Protein AF-A0A9W7D6G7-F1 (afdb_monomer_lite)

Sequence (356 aa):
MSELPGYVRGRAELFKDSIPSDADYYVARVRFESIDIKRHFPLLSFHVDGSRNFTNDIVGRTMIVCKQALEDIECFQQAKYTVIEGVYRNEGFNGQITKTIRKMFDARLKYKAEGNPLQNVLKLMMNSSYGKLLMKPIVKKKVFVSGGQHKIEEYTRNNIHKMIARTPISDKLALFEEPKALTDHFSPIHLGIQILDSSKHIMNRVMCLAEDINANISYQDTDSMHIDYDAVPHLADAYKSAYDKELIGKDMGQFHVDFDLHGSAGNIYAKESIFLGKKSYLDVLDCDGNDAPGLHIRMKGIPSKLIEEDAYNTYLDLYNGESMSFDLSELCSININSKTQTVSKRSNFTRRVSFM

Organism: NCBI:txid1490495

Radius of gyration: 25.39 Å; chains: 1; bounding box: 55×54×69 Å

Secondary structure (DSSP, 8-state):
-TT---EEPS--EEEESS--TT-SEEEEEEEEEE-S---SS-S-EEEETTEEEE-S--TT-EEEEEHHHHHHHHHHH--EEEEEEEEEE-S-EETHHHHHHHHHHHHHHHHHHTT-THHHHHHHHHHHHHHGGGPPP--EEEEEEESHHHHHHHHHHHHGGG-SEEEEEETTEEEEEEE--GGG----HHHHHHHHHHHHHHHHHHHHHHHHTT--EEEEETTEEEE-GGGHHHHHHHHHHHHSS--BSSSTT-B------TT--S-EEEEEEEEEETTEEEEEEEETTS---EEEEE-TTS-GGGTSTTHHHHHHHHHTT-EEEEEGGGT--EEEETTTTEEEE-S--EEEEE--

Foldseek 3Di:
DVPFQAFFDDDKDKDFFDDDPLFPKWWFWKAWADWQAFDPFALDWDDDPNDTDGGPPRHRHTDTDMDLSVVLSCVLRVIDITTGMTITGRPDHDCPVVVVLQVLLVVLVVCVVVVHPVNVVSVCCSVCVLVQLQDDDDQKDKDKFFDFPVRVVVCCVVCVVFFPDWADLDRGIIITIGTDDCPPDDHNNVRSVSVLSVQSSLVSLLRSLCVVVVFDWPDDDSNDTRTDPVCVVVSQVSSCVVPVDGQDDDDPSHDDDPDDFPPADADKDFPDKQDQDDQAIKGFIAHPPDGGTDMDGTDVPAPCVQCVVPVVVVSVCLSVFDKDKTFCLVPVQWDQDPRNRDIDGDPTDIDIDHGD

pLDDT: mean 92.75, std 5.21, range [63.69, 98.56]

InterPro domains:
  IPR004868 DNA-directed DNA polymerase, family B, mitochondria/virus [PF03175] (101-162)
  IPR023211 DNA polymerase, palm domain superfamily [G3DSA:3.90.1600.10] (179-302)
  IPR043502 DNA/RNA polymerase superfamily [SSF56672] (19-316)

Structure (mmCIF, N/CA/C/O backbone):
data_AF-A0A9W7D6G7-F1
#
_entry.id   AF-A0A9W7D6G7-F1
#
loop_
_atom_site.group_PDB
_atom_site.id
_atom_site.type_symbol
_atom_site.label_atom_id
_atom_site.label_alt_id
_atom_site.label_comp_id
_atom_site.label_asym_id
_atom_site.label_entity_id
_atom_site.label_seq_id
_atom_site.pdbx_PDB_ins_code
_atom_site.Cartn_x
_atom_site.Cartn_y
_atom_site.Cartn_z
_atom_site.occupancy
_atom_site.B_iso_or_equiv
_atom_site.auth_seq_id
_atom_site.auth_comp_id
_atom_site.auth_asym_id
_atom_site.auth_atom_id
_atom_site.pdbx_PDB_model_num
ATOM 1 N N . MET A 1 1 ? -8.766 3.310 -9.127 1.00 68.25 1 MET A N 1
ATOM 2 C CA . MET A 1 1 ? -10.029 3.765 -9.761 1.00 68.25 1 MET A CA 1
ATOM 3 C C . MET A 1 1 ? -9.940 3.823 -11.270 1.00 68.25 1 MET A C 1
ATOM 5 O O . MET A 1 1 ? -10.949 3.558 -11.898 1.00 68.25 1 MET A O 1
ATOM 9 N N . SER A 1 2 ? -8.780 4.154 -11.839 1.00 76.31 2 SER A N 1
ATOM 10 C CA . SER A 1 2 ? -8.522 4.076 -13.283 1.00 76.31 2 SER A CA 1
ATOM 11 C C . SER A 1 2 ? -8.857 2.708 -13.888 1.00 76.31 2 SER A C 1
ATOM 13 O O . SER A 1 2 ? -9.412 2.655 -14.973 1.00 76.31 2 SER A O 1
ATOM 15 N N . GLU A 1 3 ? -8.583 1.632 -13.148 1.00 82.62 3 GLU A N 1
ATOM 16 C CA . GLU A 1 3 ? -8.774 0.243 -13.598 1.00 82.62 3 GLU A CA 1
ATOM 17 C C . GLU A 1 3 ? -9.968 -0.469 -12.931 1.00 82.62 3 GLU A C 1
ATOM 19 O O . GLU A 1 3 ? -10.208 -1.645 -13.172 1.00 82.62 3 GLU A O 1
ATOM 24 N N . LEU A 1 4 ? -10.721 0.216 -12.059 1.00 89.50 4 LEU A N 1
ATOM 25 C CA . LEU A 1 4 ? -11.867 -0.399 -11.381 1.00 89.50 4 LEU A CA 1
ATOM 26 C C . LEU A 1 4 ? -13.139 -0.132 -12.206 1.00 89.50 4 LEU A C 1
ATOM 28 O O . LEU A 1 4 ? -13.471 1.040 -12.390 1.00 89.50 4 LEU A O 1
ATOM 32 N N . PRO A 1 5 ? -13.909 -1.151 -12.631 1.00 91.50 5 PRO A N 1
ATOM 33 C CA . PRO A 1 5 ? -15.157 -0.939 -13.379 1.00 91.50 5 PRO A CA 1
ATOM 34 C C . PRO A 1 5 ? -16.249 -0.258 -12.533 1.00 91.50 5 PRO A C 1
ATOM 36 O O . PRO A 1 5 ? -17.116 0.458 -13.038 1.00 91.50 5 PRO A O 1
ATOM 39 N N . GLY A 1 6 ? -16.201 -0.450 -11.218 1.00 94.50 6 GLY A N 1
ATOM 40 C CA . GLY A 1 6 ? -17.149 0.079 -10.250 1.00 94.50 6 GLY A CA 1
ATOM 41 C C . GLY A 1 6 ? -17.231 -0.836 -9.038 1.00 94.50 6 GLY A C 1
ATOM 42 O O . GLY A 1 6 ? -16.395 -1.715 -8.854 1.00 94.50 6 GLY A O 1
ATOM 43 N N . TYR A 1 7 ? -18.254 -0.647 -8.213 1.00 95.44 7 TYR A N 1
ATOM 44 C CA . TYR A 1 7 ? -18.565 -1.600 -7.151 1.00 95.44 7 TYR A CA 1
ATOM 45 C C . TYR A 1 7 ? -19.460 -2.706 -7.674 1.00 95.44 7 TYR A C 1
ATOM 47 O O . TYR A 1 7 ? -20.528 -2.416 -8.211 1.00 95.44 7 TYR A O 1
ATOM 55 N N . VAL A 1 8 ? -19.039 -3.957 -7.499 1.00 96.31 8 VAL A N 1
ATOM 56 C CA . VAL A 1 8 ? -19.856 -5.117 -7.866 1.00 96.31 8 VAL A CA 1
ATOM 57 C C . VAL A 1 8 ? -21.260 -5.036 -7.252 1.00 96.31 8 VAL A C 1
ATOM 59 O O . VAL A 1 8 ? -21.431 -4.616 -6.102 1.00 96.31 8 VAL A O 1
ATOM 62 N N . ARG A 1 9 ? -22.267 -5.424 -8.032 1.00 95.88 9 ARG A N 1
ATOM 63 C CA . ARG A 1 9 ? -23.671 -5.494 -7.623 1.00 95.88 9 ARG A CA 1
ATOM 64 C C . ARG A 1 9 ? -24.086 -6.931 -7.331 1.00 95.88 9 ARG A C 1
ATOM 66 O O . ARG A 1 9 ? -23.365 -7.877 -7.626 1.00 95.88 9 ARG A O 1
ATOM 73 N N . GLY A 1 10 ? -25.268 -7.062 -6.749 1.00 93.81 10 GLY A N 1
ATOM 74 C CA . GLY A 1 10 ? -25.903 -8.348 -6.539 1.00 93.81 10 GLY A CA 1
ATOM 75 C C . GLY A 1 10 ? -25.559 -9.035 -5.232 1.00 93.81 10 GLY A C 1
ATOM 76 O O . GLY A 1 10 ? -24.645 -8.657 -4.478 1.00 93.81 10 GLY A O 1
ATOM 77 N N . ARG A 1 11 ? -26.371 -10.048 -4.945 1.00 94.06 11 ARG A N 1
ATOM 78 C CA . ARG A 1 11 ? -26.203 -10.896 -3.771 1.00 94.06 11 ARG A CA 1
ATOM 79 C C . ARG A 1 11 ? -25.032 -11.848 -4.005 1.00 94.06 11 ARG A C 1
ATOM 81 O O . ARG A 1 11 ? -24.820 -12.331 -5.104 1.00 94.06 11 ARG A O 1
ATOM 88 N N . ALA A 1 12 ? -24.261 -12.106 -2.952 1.00 95.25 12 ALA A N 1
ATOM 89 C CA . ALA A 1 12 ? -23.241 -13.143 -3.013 1.00 95.25 12 ALA A CA 1
ATOM 90 C C . ALA A 1 12 ? -23.901 -14.522 -3.119 1.00 95.25 12 ALA A C 1
ATOM 92 O O . ALA A 1 12 ? -24.720 -14.877 -2.265 1.00 95.25 12 ALA A O 1
ATOM 93 N N . GLU A 1 13 ? -23.491 -15.292 -4.115 1.00 97.69 13 GLU A N 1
ATOM 94 C CA . GLU A 1 13 ? -23.880 -16.684 -4.309 1.00 97.69 13 GLU A CA 1
ATOM 95 C C . GLU A 1 13 ? -22.689 -17.604 -4.053 1.00 97.69 13 GLU A C 1
ATOM 97 O O . GLU A 1 13 ? -21.541 -17.213 -4.258 1.00 97.69 13 GLU A O 1
ATOM 102 N N . LEU A 1 14 ? -22.953 -18.812 -3.555 1.00 98.19 14 LEU A N 1
ATOM 103 C CA . LEU A 1 14 ? -21.916 -19.799 -3.260 1.00 98.19 14 LEU A CA 1
ATOM 104 C C . LEU A 1 14 ? -21.601 -20.622 -4.506 1.00 98.19 14 LEU A C 1
ATOM 106 O O . LEU A 1 14 ? -22.509 -21.020 -5.230 1.00 98.19 14 LEU A O 1
ATOM 110 N N . PHE A 1 15 ? -20.330 -20.955 -4.687 1.00 98.19 15 PHE A N 1
ATOM 111 C CA . PHE A 1 15 ? -19.893 -21.952 -5.660 1.00 98.19 15 PHE A CA 1
ATOM 112 C C . PHE A 1 15 ? -18.919 -22.941 -5.011 1.00 98.19 15 PHE A C 1
ATOM 114 O O . PHE A 1 15 ? -18.314 -22.650 -3.973 1.00 98.19 15 PHE A O 1
ATOM 121 N N . LYS A 1 16 ? -18.765 -24.108 -5.637 1.00 98.00 16 LYS A N 1
ATOM 122 C CA . LYS A 1 16 ? -17.806 -25.157 -5.270 1.00 98.00 16 LYS A CA 1
ATOM 123 C C . LYS A 1 16 ? -17.083 -25.645 -6.514 1.00 98.00 16 LYS A C 1
ATOM 125 O O . LYS A 1 16 ? -17.675 -25.614 -7.589 1.00 98.00 16 LYS A O 1
ATOM 130 N N . ASP A 1 17 ? -15.836 -26.072 -6.336 1.00 97.06 17 ASP A N 1
ATOM 131 C CA . ASP A 1 17 ? -14.967 -26.749 -7.313 1.00 97.06 17 ASP A CA 1
ATOM 132 C C . ASP A 1 17 ? -14.577 -25.943 -8.570 1.00 97.06 17 ASP A C 1
ATOM 134 O O . ASP A 1 17 ? -13.471 -26.094 -9.081 1.00 97.06 17 ASP A O 1
ATOM 138 N N . SER A 1 18 ? -15.426 -25.038 -9.054 1.00 97.44 18 SER A N 1
ATOM 139 C CA . SER A 1 18 ? -15.167 -24.179 -10.210 1.00 97.44 18 SER A CA 1
ATOM 140 C C . SER A 1 18 ? -15.793 -22.801 -10.030 1.00 97.44 18 SER A C 1
ATOM 142 O O . SER A 1 18 ? -16.934 -22.686 -9.576 1.00 97.44 18 SER A O 1
ATOM 144 N N . ILE A 1 19 ? -15.061 -21.756 -10.421 1.00 97.75 19 ILE A N 1
ATOM 145 C CA . ILE A 1 19 ? -15.585 -20.388 -10.476 1.00 97.75 19 ILE A CA 1
ATOM 146 C C . ILE A 1 19 ? -16.586 -20.300 -11.645 1.00 97.75 19 ILE A C 1
ATOM 148 O O . ILE A 1 19 ? -16.235 -20.713 -12.752 1.00 97.75 19 ILE A O 1
ATOM 152 N N . PRO A 1 20 ? -17.808 -19.775 -11.437 1.00 97.38 20 PRO A N 1
ATOM 153 C CA . PRO A 1 20 ? -18.781 -19.598 -12.514 1.00 97.38 20 PRO A CA 1
ATOM 154 C C . PRO A 1 20 ? -18.246 -18.702 -13.637 1.00 97.38 20 PRO A C 1
ATOM 156 O O . PRO A 1 20 ? -17.642 -17.662 -13.375 1.00 97.38 20 PRO A O 1
ATOM 159 N N . SER A 1 21 ? -18.480 -19.087 -14.893 1.00 96.38 21 SER A N 1
ATOM 160 C CA . SER A 1 21 ? -17.970 -18.362 -16.069 1.00 96.38 21 SER A CA 1
ATOM 161 C C . SER A 1 21 ? -18.583 -16.971 -16.248 1.00 96.38 21 SER A C 1
ATOM 163 O O . SER A 1 21 ? -18.008 -16.123 -16.921 1.00 96.38 21 SER A O 1
ATOM 165 N N . ASP A 1 22 ? -19.757 -16.743 -15.667 1.00 96.50 22 ASP A N 1
ATOM 166 C CA . ASP A 1 22 ? -20.478 -15.472 -15.656 1.00 96.50 22 ASP A CA 1
ATOM 167 C C . ASP A 1 22 ? -20.140 -14.604 -14.428 1.00 96.50 22 ASP A C 1
ATOM 169 O O . ASP A 1 22 ? -20.753 -13.560 -14.219 1.00 96.50 22 ASP A O 1
ATOM 173 N N . ALA A 1 23 ? -19.163 -14.998 -13.602 1.00 97.06 23 ALA A N 1
ATOM 174 C CA . ALA A 1 23 ? -18.776 -14.238 -12.420 1.00 97.06 23 ALA A CA 1
ATOM 175 C C . ALA A 1 23 ? -18.078 -12.906 -12.768 1.00 97.06 23 ALA A C 1
ATOM 177 O O . ALA A 1 23 ? -16.908 -12.851 -13.168 1.00 97.06 23 ALA A O 1
ATOM 178 N N . ASP A 1 24 ? -18.751 -11.795 -12.472 1.00 96.56 24 ASP A N 1
ATOM 179 C CA . ASP A 1 24 ? -18.165 -10.455 -12.523 1.00 96.56 24 ASP A CA 1
ATOM 180 C C . ASP A 1 24 ? -17.066 -10.277 -11.472 1.00 96.56 24 ASP A C 1
ATOM 182 O O . ASP A 1 24 ? -16.002 -9.723 -11.754 1.00 96.56 24 ASP A O 1
ATOM 186 N N . TYR A 1 25 ? -17.303 -10.769 -10.253 1.00 97.06 25 TYR A N 1
ATOM 187 C CA . TYR A 1 25 ? -16.344 -10.742 -9.150 1.00 97.06 25 TYR A CA 1
ATOM 188 C C . TYR A 1 25 ? -16.536 -11.948 -8.239 1.00 97.06 25 TYR A C 1
ATOM 190 O O . TYR A 1 25 ? -17.663 -12.363 -7.963 1.00 97.06 25 TYR A O 1
ATOM 198 N N . TYR A 1 26 ? -15.434 -12.456 -7.696 1.00 97.25 26 TYR A N 1
ATOM 199 C CA . TYR A 1 26 ? -15.449 -13.563 -6.754 1.00 97.25 26 TYR A CA 1
ATOM 200 C C . TYR A 1 26 ? -14.379 -13.423 -5.673 1.00 97.25 26 TYR A C 1
ATOM 202 O O . TYR A 1 26 ? -13.364 -12.737 -5.825 1.00 97.25 26 TYR A O 1
ATOM 210 N N . VAL A 1 27 ? -14.629 -14.123 -4.571 1.00 97.56 27 VAL A N 1
ATOM 211 C CA . VAL A 1 27 ? -13.652 -14.443 -3.535 1.00 97.56 27 VAL A CA 1
ATOM 212 C C . VAL A 1 27 ? -13.606 -15.959 -3.442 1.00 97.56 27 VAL A C 1
ATOM 214 O O . VAL A 1 27 ? -14.602 -16.584 -3.078 1.00 97.56 27 VAL A O 1
ATOM 217 N N . ALA A 1 28 ? -12.467 -16.538 -3.798 1.00 97.94 28 ALA A N 1
ATOM 218 C CA . ALA A 1 28 ? -12.266 -17.971 -3.902 1.00 97.94 28 ALA A CA 1
ATOM 219 C C . ALA A 1 28 ? -11.278 -18.454 -2.842 1.00 97.94 28 ALA A C 1
ATOM 221 O O . ALA A 1 28 ? -10.265 -17.814 -2.556 1.00 97.94 28 ALA A O 1
ATOM 222 N N . ARG A 1 29 ? -11.563 -19.619 -2.276 1.00 98.44 29 ARG A N 1
ATOM 223 C CA . ARG A 1 29 ? -10.601 -20.427 -1.543 1.00 98.44 29 ARG A CA 1
ATOM 224 C C . ARG A 1 29 ? -9.970 -21.389 -2.542 1.00 98.44 29 ARG A C 1
ATOM 226 O O . ARG A 1 29 ? -10.668 -22.222 -3.117 1.00 98.44 29 ARG A O 1
ATOM 233 N N . VAL A 1 30 ? -8.668 -21.253 -2.759 1.00 98.44 30 VAL A N 1
ATOM 234 C CA . VAL A 1 30 ? -7.914 -22.035 -3.749 1.00 98.44 30 VAL A CA 1
ATOM 235 C C . VAL A 1 30 ? -6.713 -22.700 -3.096 1.00 98.44 30 VAL A C 1
ATOM 237 O O . VAL A 1 30 ? -6.182 -22.189 -2.107 1.00 98.44 30 VAL A O 1
ATOM 240 N N . ARG A 1 31 ? -6.276 -23.829 -3.649 1.00 98.19 31 ARG A N 1
ATOM 241 C CA . ARG A 1 31 ? -5.004 -24.475 -3.321 1.00 98.19 31 ARG A CA 1
ATOM 242 C C . ARG A 1 31 ? -4.040 -24.281 -4.483 1.00 98.19 31 ARG A C 1
ATOM 244 O O . ARG A 1 31 ? -4.383 -24.630 -5.603 1.00 98.19 31 ARG A O 1
ATOM 251 N N . PHE A 1 32 ? -2.859 -23.728 -4.229 1.00 98.06 32 PHE A N 1
ATOM 252 C CA . PHE A 1 32 ? -1.842 -23.565 -5.271 1.00 98.06 32 PHE A CA 1
ATOM 253 C C . PHE A 1 32 ? -1.077 -24.871 -5.483 1.00 98.06 32 PHE A C 1
ATOM 255 O O . PHE A 1 32 ? -0.597 -25.464 -4.520 1.00 98.06 32 PHE A O 1
ATOM 262 N N . GLU A 1 33 ? -0.943 -25.296 -6.734 1.00 98.12 33 GLU A N 1
ATOM 263 C CA . GLU A 1 33 ? -0.293 -26.552 -7.125 1.00 98.12 33 GLU A CA 1
ATOM 264 C C . GLU A 1 33 ? 1.091 -26.315 -7.740 1.00 98.12 33 GLU A C 1
ATOM 266 O O . GLU A 1 33 ? 2.010 -27.097 -7.508 1.00 98.12 33 GLU A O 1
ATOM 271 N N . SER A 1 34 ? 1.271 -25.219 -8.483 1.00 98.06 34 SER A N 1
ATOM 272 C CA . SER A 1 34 ? 2.579 -24.804 -8.998 1.00 98.06 34 SER A CA 1
ATOM 273 C C . SER A 1 34 ? 2.687 -23.287 -9.111 1.00 98.06 34 SER A C 1
ATOM 275 O O . SER A 1 34 ? 1.683 -22.573 -9.090 1.00 98.06 34 SER A O 1
ATOM 277 N N . ILE A 1 35 ? 3.926 -22.815 -9.215 1.00 97.38 35 ILE A N 1
ATOM 278 C CA . ILE A 1 35 ? 4.276 -21.440 -9.551 1.00 97.38 35 ILE A CA 1
ATOM 279 C C . ILE A 1 35 ? 5.515 -21.493 -10.440 1.00 97.38 35 ILE A C 1
ATOM 281 O O . ILE A 1 35 ? 6.563 -21.982 -10.010 1.00 97.38 35 ILE A O 1
ATOM 285 N N . ASP A 1 36 ? 5.376 -21.058 -11.688 1.00 97.12 36 ASP A N 1
ATOM 286 C CA . ASP A 1 36 ? 6.413 -21.298 -12.693 1.00 97.12 36 ASP A CA 1
ATOM 287 C C . ASP A 1 36 ? 7.386 -20.104 -12.769 1.00 97.12 36 ASP A C 1
ATOM 289 O O . ASP A 1 36 ? 8.580 -20.297 -12.995 1.00 97.12 36 ASP A O 1
ATOM 293 N N . ILE A 1 37 ? 6.921 -18.884 -12.459 1.00 97.44 37 ILE A N 1
ATOM 294 C CA . ILE A 1 37 ? 7.770 -17.687 -12.347 1.00 97.44 37 ILE A CA 1
ATOM 295 C C . ILE A 1 37 ? 7.876 -17.240 -10.885 1.00 97.44 37 ILE A C 1
ATOM 297 O O . ILE A 1 37 ? 6.912 -16.789 -10.252 1.00 97.44 37 ILE A O 1
ATOM 301 N N . LYS A 1 38 ? 9.098 -17.306 -10.352 1.00 96.38 38 LYS A N 1
ATOM 302 C CA . LYS A 1 38 ? 9.440 -16.786 -9.025 1.00 96.38 38 LYS A CA 1
ATOM 303 C C . LYS A 1 38 ? 9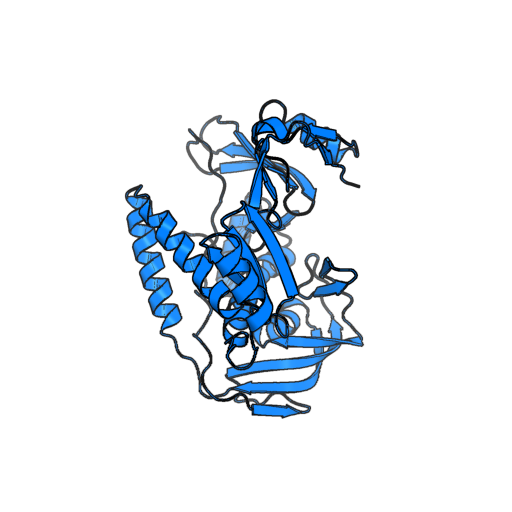.883 -15.334 -9.145 1.00 96.38 38 LYS A C 1
ATOM 305 O O . LYS A 1 38 ? 11.039 -15.072 -9.448 1.00 96.38 38 LYS A O 1
ATOM 310 N N . ARG A 1 39 ? 8.952 -14.417 -8.886 1.00 95.25 39 ARG A N 1
ATOM 311 C CA . ARG A 1 39 ? 9.203 -12.974 -8.929 1.00 95.25 39 ARG A CA 1
ATOM 312 C C . ARG A 1 39 ? 10.129 -12.549 -7.799 1.00 95.25 39 ARG A C 1
ATOM 314 O O . ARG A 1 39 ? 9.964 -13.023 -6.670 1.00 95.25 39 ARG A O 1
ATOM 321 N N . HIS A 1 40 ? 11.034 -11.614 -8.070 1.00 92.50 40 HIS A N 1
ATOM 322 C CA . HIS A 1 40 ? 11.822 -10.953 -7.027 1.00 92.50 40 HIS A CA 1
ATOM 323 C C . HIS A 1 40 ? 10.910 -10.275 -5.990 1.00 92.50 40 HIS A C 1
ATOM 325 O O . HIS A 1 40 ? 11.180 -10.312 -4.789 1.00 92.50 40 HIS A O 1
ATOM 331 N N . PHE A 1 41 ? 9.768 -9.751 -6.448 1.00 90.12 41 PHE A N 1
ATOM 332 C CA . PHE A 1 41 ? 8.691 -9.232 -5.610 1.00 90.12 41 PHE A CA 1
ATOM 333 C C . PHE A 1 41 ? 7.490 -10.188 -5.625 1.00 90.12 41 PHE A C 1
ATOM 335 O O . PHE A 1 41 ? 6.710 -10.179 -6.578 1.00 90.12 41 PHE A O 1
ATOM 342 N N . PRO A 1 42 ? 7.293 -11.017 -4.584 1.00 94.12 42 PRO A N 1
ATOM 343 C CA . PRO A 1 42 ? 6.171 -11.946 -4.557 1.00 94.12 42 PRO A CA 1
ATOM 344 C C . PRO A 1 42 ? 4.825 -11.222 -4.488 1.00 94.12 42 PRO A C 1
ATOM 346 O O . PRO A 1 42 ? 4.666 -10.268 -3.722 1.00 94.12 42 PRO A O 1
ATOM 349 N N . LEU A 1 43 ? 3.826 -11.719 -5.221 1.00 95.50 43 LEU A N 1
ATOM 350 C CA . LEU A 1 43 ? 2.528 -11.041 -5.333 1.00 95.50 43 LEU A CA 1
ATOM 351 C C . LEU A 1 43 ? 1.560 -11.385 -4.194 1.00 95.50 43 LEU A C 1
ATOM 353 O O . LEU A 1 43 ? 0.673 -10.597 -3.843 1.00 95.50 43 LEU A O 1
ATOM 357 N N . LEU A 1 44 ? 1.739 -12.555 -3.579 1.00 95.06 44 LEU A N 1
ATOM 358 C CA . LEU A 1 44 ? 0.914 -13.023 -2.471 1.00 95.06 44 LEU A CA 1
ATOM 359 C C . LEU A 1 44 ? 1.660 -13.011 -1.143 1.00 95.06 44 LEU A C 1
ATOM 361 O O . LEU A 1 44 ? 2.885 -13.053 -1.049 1.00 95.06 44 LEU A O 1
ATOM 365 N N . SER A 1 45 ? 0.866 -12.931 -0.080 1.00 92.88 45 SER A N 1
ATOM 366 C CA . SER A 1 45 ? 1.364 -12.919 1.285 1.00 92.88 45 SER A CA 1
ATOM 367 C C . SER A 1 45 ? 0.406 -13.591 2.249 1.00 92.88 45 SER A C 1
ATOM 369 O O . SER A 1 45 ? -0.818 -13.549 2.094 1.00 92.88 45 SER A O 1
ATOM 371 N N . PHE A 1 46 ? 0.967 -14.130 3.322 1.00 89.62 46 PHE A N 1
ATOM 372 C CA . PHE A 1 46 ? 0.214 -14.627 4.464 1.00 89.62 46 PHE A CA 1
ATOM 373 C C . PHE A 1 46 ? 0.712 -13.973 5.753 1.00 89.62 46 PHE A C 1
ATOM 375 O O . PHE A 1 46 ? 1.790 -13.378 5.806 1.00 89.62 46 PHE A O 1
ATOM 382 N N . HIS A 1 47 ? -0.135 -13.988 6.781 1.00 87.00 47 HIS A N 1
ATOM 383 C CA . HIS A 1 47 ? 0.258 -13.492 8.094 1.00 87.00 47 HIS A CA 1
ATOM 384 C C . HIS A 1 47 ? 0.946 -14.606 8.879 1.00 87.00 47 HIS A C 1
ATOM 386 O O . HIS A 1 47 ? 0.386 -15.693 9.003 1.00 87.00 47 HIS A O 1
ATOM 392 N N . VAL A 1 48 ? 2.120 -14.308 9.430 1.00 85.44 48 VAL A N 1
ATOM 393 C CA . VAL A 1 48 ? 2.860 -15.169 10.365 1.00 85.44 48 VAL A CA 1
ATOM 394 C C . VAL A 1 48 ? 3.377 -14.286 11.491 1.00 85.44 48 VAL A C 1
ATOM 396 O O . VAL A 1 48 ? 3.896 -13.201 11.226 1.00 85.44 48 VAL A O 1
ATOM 399 N N . ASP A 1 49 ? 3.185 -14.709 12.739 1.00 85.38 49 ASP A N 1
ATOM 400 C CA . ASP A 1 49 ? 3.725 -14.042 13.934 1.00 85.38 49 ASP A CA 1
ATOM 401 C C . ASP A 1 49 ? 3.434 -12.532 14.005 1.00 85.38 49 ASP A C 1
ATOM 403 O O . ASP A 1 49 ? 4.282 -11.706 14.329 1.00 85.38 49 ASP A O 1
ATOM 407 N N . GLY A 1 50 ? 2.208 -12.138 13.644 1.00 83.00 50 GLY A N 1
ATOM 408 C CA . GLY A 1 50 ? 1.780 -10.733 13.659 1.00 83.00 50 GLY A CA 1
ATOM 409 C C . GLY A 1 50 ? 2.351 -9.869 12.527 1.00 83.00 50 GLY A C 1
ATOM 410 O O . GLY A 1 50 ? 2.037 -8.680 12.452 1.00 83.00 50 GLY A O 1
ATOM 411 N N . SER A 1 51 ? 3.128 -10.452 11.614 1.00 82.62 51 SER A N 1
ATOM 412 C CA . SER A 1 51 ? 3.700 -9.789 10.443 1.00 82.62 51 SER A CA 1
ATOM 413 C C . SER A 1 51 ? 3.095 -10.324 9.144 1.00 82.62 51 SER A C 1
ATOM 415 O O . SER A 1 51 ? 2.633 -11.463 9.067 1.00 82.62 51 SER A O 1
ATOM 417 N N . ARG A 1 52 ? 3.048 -9.481 8.107 1.00 88.75 52 ARG A N 1
ATOM 418 C CA . ARG A 1 52 ? 2.667 -9.898 6.754 1.00 88.75 52 ARG A CA 1
ATOM 419 C C . ARG A 1 52 ? 3.932 -10.247 5.976 1.00 88.75 52 ARG A C 1
ATOM 421 O O . ARG A 1 52 ? 4.766 -9.365 5.765 1.00 88.75 52 ARG A O 1
ATOM 428 N N . ASN A 1 53 ? 4.019 -11.488 5.510 1.00 89.69 53 ASN A N 1
ATOM 429 C CA . ASN A 1 53 ? 5.168 -12.007 4.774 1.00 89.69 53 ASN A CA 1
ATOM 430 C C . ASN A 1 53 ? 4.771 -12.295 3.330 1.00 89.69 53 ASN A C 1
ATOM 432 O O . ASN A 1 53 ? 3.888 -13.115 3.082 1.00 89.69 53 ASN A O 1
ATOM 436 N N . PHE A 1 54 ? 5.391 -11.567 2.403 1.00 91.88 54 PHE A N 1
ATOM 437 C CA . PHE A 1 54 ? 5.283 -11.809 0.966 1.00 91.88 54 PHE A CA 1
ATOM 438 C C . PHE A 1 54 ? 6.291 -12.887 0.584 1.00 91.88 54 PHE A C 1
ATOM 440 O O . PHE A 1 54 ? 7.435 -12.827 1.025 1.00 91.88 54 PHE A O 1
ATOM 447 N N . THR A 1 55 ? 5.858 -13.895 -0.169 1.00 94.44 55 THR A N 1
ATOM 448 C CA . THR A 1 55 ? 6.718 -15.021 -0.557 1.00 94.44 55 THR A CA 1
ATOM 449 C C . THR A 1 55 ? 6.177 -15.740 -1.790 1.00 94.44 55 THR A C 1
ATOM 451 O O . THR A 1 55 ? 4.967 -15.762 -2.021 1.00 94.44 55 THR A O 1
ATOM 454 N N . ASN A 1 56 ? 7.085 -16.339 -2.562 1.00 95.88 56 ASN A N 1
ATOM 455 C CA . ASN A 1 56 ? 6.765 -17.256 -3.655 1.00 95.88 56 ASN A CA 1
ATOM 456 C C . ASN A 1 56 ? 6.433 -18.676 -3.147 1.00 95.88 56 ASN A C 1
ATOM 458 O O . ASN A 1 56 ? 5.908 -19.492 -3.900 1.00 95.88 56 ASN A O 1
ATOM 462 N N . ASP A 1 57 ? 6.702 -18.982 -1.871 1.00 95.12 57 ASP A N 1
ATOM 463 C CA . ASP A 1 57 ? 6.548 -20.315 -1.269 1.00 95.12 57 ASP A CA 1
ATOM 464 C C . ASP A 1 57 ? 5.094 -20.600 -0.856 1.00 95.12 57 ASP A C 1
ATOM 466 O O . ASP A 1 57 ? 4.753 -20.805 0.320 1.00 95.12 57 ASP A O 1
ATOM 470 N N . ILE A 1 58 ? 4.213 -20.577 -1.855 1.00 95.19 58 ILE A N 1
ATOM 471 C CA . ILE A 1 58 ? 2.766 -20.756 -1.702 1.00 95.19 58 ILE A CA 1
ATOM 472 C C . ILE A 1 58 ? 2.256 -22.118 -2.185 1.00 95.19 58 ILE A C 1
ATOM 474 O O . ILE A 1 58 ? 1.110 -22.464 -1.904 1.00 95.19 58 ILE A O 1
ATOM 478 N N . VAL A 1 59 ? 3.083 -22.900 -2.883 1.00 97.00 59 VAL A N 1
ATOM 479 C CA . VAL A 1 59 ? 2.709 -24.227 -3.396 1.00 97.00 59 VAL A CA 1
ATOM 480 C C . VAL A 1 59 ? 2.282 -25.147 -2.246 1.00 97.00 59 VAL A C 1
ATOM 482 O O . VAL A 1 59 ? 2.901 -25.181 -1.183 1.00 97.00 59 VAL A O 1
ATOM 485 N N . GLY A 1 60 ? 1.174 -25.861 -2.438 1.00 96.75 60 GLY A N 1
ATOM 486 C CA . GLY A 1 60 ? 0.520 -26.702 -1.437 1.00 96.75 60 GLY A CA 1
ATOM 487 C C . GLY A 1 60 ? -0.321 -25.937 -0.409 1.00 96.75 60 GLY A C 1
ATOM 488 O O . GLY A 1 60 ? -1.049 -26.565 0.363 1.00 96.75 60 GLY A O 1
ATOM 489 N N . ARG A 1 61 ? -0.274 -24.597 -0.381 1.00 95.44 61 ARG A N 1
ATOM 490 C CA . ARG A 1 61 ? -1.065 -23.794 0.561 1.00 95.44 61 ARG A CA 1
ATOM 491 C C . ARG A 1 61 ? -2.470 -23.549 0.032 1.00 95.44 61 ARG A C 1
ATOM 493 O O . ARG A 1 61 ? -2.681 -23.307 -1.152 1.00 95.44 61 ARG A O 1
ATOM 500 N N . THR A 1 62 ? -3.427 -23.544 0.957 1.00 97.25 62 THR A N 1
ATOM 501 C CA . THR A 1 62 ? -4.790 -23.067 0.708 1.00 97.25 62 THR A CA 1
ATOM 502 C C . THR A 1 62 ? -4.902 -21.603 1.115 1.00 97.25 62 THR A C 1
ATOM 504 O O . THR A 1 62 ? -4.582 -21.252 2.252 1.00 97.25 62 THR A O 1
ATOM 507 N N . MET A 1 63 ? -5.366 -20.747 0.209 1.00 96.12 63 MET A N 1
ATOM 508 C CA . MET A 1 63 ? -5.489 -19.306 0.428 1.00 96.12 63 MET A CA 1
ATOM 509 C C . MET A 1 63 ? -6.867 -18.805 0.004 1.00 96.12 63 MET A C 1
ATOM 511 O O . MET A 1 63 ? -7.485 -19.350 -0.906 1.00 96.12 63 MET A O 1
ATOM 515 N N . ILE A 1 64 ? -7.344 -17.753 0.672 1.00 96.19 64 ILE A N 1
ATOM 516 C CA . ILE A 1 64 ? -8.527 -17.003 0.244 1.00 96.19 64 ILE A CA 1
ATOM 517 C C . ILE A 1 64 ? -8.035 -15.809 -0.563 1.00 96.19 64 ILE A C 1
ATOM 519 O O . ILE A 1 64 ? -7.326 -14.949 -0.037 1.00 96.19 64 ILE A O 1
ATOM 523 N N . VAL A 1 65 ? -8.410 -15.777 -1.832 1.00 96.00 65 VAL A N 1
ATOM 524 C CA . VAL A 1 65 ? -7.968 -14.799 -2.823 1.00 96.00 65 VAL A CA 1
ATOM 525 C C . VAL A 1 65 ? -9.179 -14.235 -3.549 1.00 96.00 65 VAL A C 1
ATOM 527 O O . VAL A 1 65 ? -10.198 -14.897 -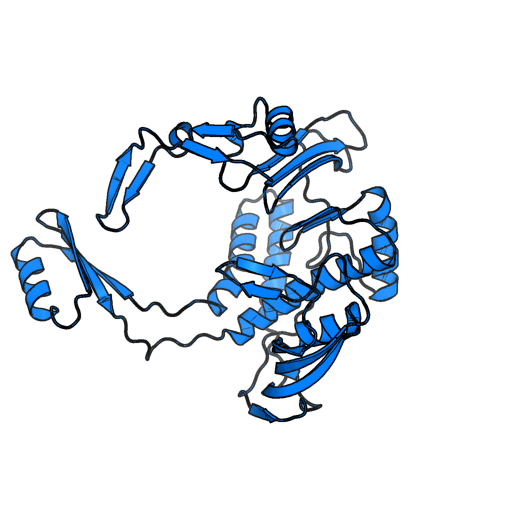3.728 1.00 96.00 65 VAL A O 1
ATOM 530 N N . CYS A 1 66 ? -9.091 -12.972 -3.925 1.00 96.00 66 CYS A N 1
ATOM 531 C CA . CYS A 1 66 ? -10.125 -12.310 -4.708 1.00 96.00 66 CYS A CA 1
ATOM 532 C C . CYS A 1 66 ? -9.764 -12.359 -6.190 1.00 96.00 66 CYS A C 1
ATOM 534 O O . CYS A 1 66 ? -8.600 -12.584 -6.518 1.00 96.00 66 CYS A O 1
ATOM 536 N N . LYS A 1 67 ? -10.753 -12.108 -7.055 1.00 96.00 67 LYS A N 1
ATOM 537 C CA . LYS A 1 67 ? -10.630 -12.182 -8.519 1.00 96.00 67 LYS A CA 1
ATOM 538 C C . LYS A 1 67 ? -9.304 -11.655 -9.064 1.00 96.00 67 LYS A C 1
ATOM 540 O O . LYS A 1 67 ? -8.487 -12.445 -9.517 1.00 96.00 67 LYS A O 1
ATOM 545 N N . GLN A 1 68 ? -9.048 -10.360 -8.899 1.00 96.19 68 GLN A N 1
ATOM 546 C CA . GLN A 1 68 ? -7.866 -9.726 -9.478 1.00 96.19 68 GLN A CA 1
ATOM 547 C C . GLN A 1 68 ? -6.547 -10.300 -8.938 1.00 96.19 68 GLN A C 1
ATOM 549 O O . GLN A 1 68 ? -5.604 -10.479 -9.691 1.00 96.19 68 GLN A O 1
ATOM 554 N N . ALA A 1 69 ? -6.463 -10.629 -7.646 1.00 96.50 69 ALA A N 1
ATOM 555 C CA . ALA A 1 69 ? -5.243 -11.207 -7.079 1.00 96.50 69 ALA A CA 1
ATOM 556 C C . ALA A 1 69 ? -4.967 -12.633 -7.596 1.00 96.50 69 ALA A C 1
ATOM 558 O O . ALA A 1 69 ? -3.809 -13.037 -7.678 1.00 96.50 69 ALA A O 1
ATOM 559 N N . LEU A 1 70 ? -6.022 -13.395 -7.909 1.00 97.38 70 LEU A N 1
ATOM 560 C CA . LEU A 1 70 ? -5.906 -14.724 -8.506 1.00 97.38 70 LEU A CA 1
ATOM 561 C C . LEU A 1 70 ? -5.518 -14.637 -9.989 1.00 97.38 70 LEU A C 1
ATOM 563 O O . LEU A 1 70 ? -4.617 -15.347 -10.420 1.00 97.38 70 LEU A O 1
ATOM 567 N N . GLU A 1 71 ? -6.139 -13.722 -10.733 1.00 96.94 71 GLU A N 1
ATOM 568 C CA . GLU A 1 71 ? -5.791 -13.437 -12.131 1.00 96.94 71 GLU A CA 1
ATOM 569 C C . GLU A 1 71 ? -4.348 -12.921 -12.258 1.00 96.94 71 GLU A C 1
ATOM 571 O O . GLU A 1 71 ? -3.611 -13.353 -13.139 1.00 96.94 71 GLU A O 1
ATOM 576 N N . ASP A 1 72 ? -3.903 -12.054 -11.344 1.00 97.56 72 ASP A N 1
ATOM 577 C CA . ASP A 1 72 ? -2.536 -11.528 -11.325 1.00 97.56 72 ASP A CA 1
ATOM 578 C C . ASP A 1 72 ? -1.500 -12.628 -11.110 1.00 97.56 72 ASP A C 1
ATOM 580 O O . ASP A 1 72 ? -0.475 -12.648 -11.785 1.00 97.56 72 ASP A O 1
ATOM 584 N N . ILE A 1 73 ? -1.728 -13.546 -10.168 1.00 97.44 73 ILE A N 1
ATOM 585 C CA . ILE A 1 73 ? -0.744 -14.602 -9.921 1.00 97.44 73 ILE A CA 1
ATOM 586 C C . ILE A 1 73 ? -0.725 -15.645 -11.047 1.00 97.44 73 ILE A C 1
ATOM 588 O O . 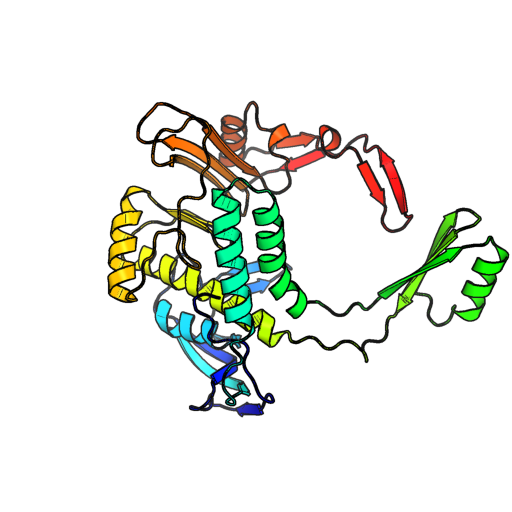ILE A 1 73 ? 0.335 -16.178 -11.377 1.00 97.44 73 ILE A O 1
ATOM 592 N N . GLU A 1 74 ? -1.868 -15.898 -11.680 1.00 97.62 74 GLU A N 1
ATOM 593 C CA . GLU A 1 74 ? -1.948 -16.712 -12.892 1.00 97.62 74 GLU A CA 1
ATOM 594 C C . GLU A 1 74 ? -1.191 -16.046 -14.052 1.00 97.62 74 GLU A C 1
ATOM 596 O O . GLU A 1 74 ? -0.363 -16.684 -14.694 1.00 97.62 74 GLU A O 1
ATOM 601 N N . CYS A 1 75 ? -1.391 -14.746 -14.269 1.00 97.56 75 CYS A N 1
ATOM 602 C CA . CYS A 1 75 ? -0.768 -14.001 -15.361 1.00 97.56 75 CYS A CA 1
ATOM 603 C C . CYS A 1 75 ? 0.737 -13.782 -15.149 1.00 97.56 75 CYS A C 1
ATOM 605 O O . CYS A 1 75 ? 1.553 -14.131 -16.001 1.00 97.56 75 CYS A O 1
ATOM 607 N N . PHE A 1 76 ? 1.122 -13.216 -14.006 1.00 97.81 76 PHE A N 1
ATOM 608 C CA . PHE A 1 76 ? 2.487 -12.749 -13.772 1.00 97.81 76 PHE A CA 1
ATOM 609 C C . PHE A 1 76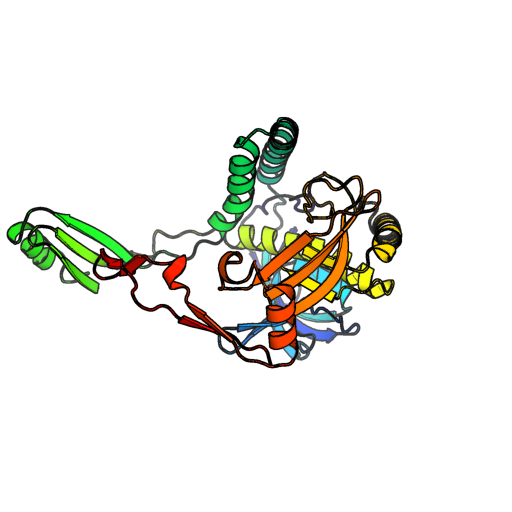 ? 3.392 -13.811 -13.160 1.00 97.81 76 PHE A C 1
ATOM 611 O O . PHE A 1 76 ? 4.609 -13.708 -13.308 1.00 97.81 76 PHE A O 1
ATOM 618 N N . GLN A 1 77 ? 2.841 -14.809 -12.462 1.00 97.81 77 GLN A N 1
ATOM 619 C CA . GLN A 1 77 ? 3.633 -15.887 -11.860 1.00 97.81 77 GLN A CA 1
ATOM 620 C C . GLN A 1 77 ? 3.385 -17.264 -12.485 1.00 97.81 77 GLN A C 1
ATOM 622 O O . GLN A 1 77 ? 4.031 -18.233 -12.077 1.00 97.81 77 GLN A O 1
ATOM 627 N N . GLN A 1 78 ? 2.477 -17.357 -13.467 1.00 97.88 78 GLN A N 1
ATOM 628 C CA . GLN A 1 78 ? 2.080 -18.614 -14.112 1.00 97.88 78 GLN A CA 1
ATOM 629 C C . GLN A 1 78 ? 1.685 -19.683 -13.083 1.00 97.88 78 GLN A C 1
ATOM 631 O O . GLN A 1 78 ? 2.040 -20.856 -13.189 1.00 97.88 78 GLN A O 1
ATOM 636 N N . ALA A 1 79 ? 0.986 -19.260 -12.025 1.00 97.94 79 ALA A N 1
ATOM 637 C CA . ALA A 1 79 ? 0.571 -20.169 -10.972 1.00 97.94 79 ALA A CA 1
ATOM 638 C C . ALA A 1 79 ? -0.616 -21.032 -11.408 1.00 97.94 79 ALA A C 1
ATOM 640 O O . ALA A 1 79 ? -1.588 -20.539 -11.977 1.00 97.94 79 ALA A O 1
ATOM 641 N N . LYS A 1 80 ? -0.568 -22.317 -11.055 1.00 98.31 80 LYS A N 1
ATOM 642 C CA . LYS A 1 80 ? -1.687 -23.253 -11.218 1.00 98.31 80 LYS A CA 1
ATOM 643 C C . LYS A 1 80 ? -2.336 -23.504 -9.872 1.00 98.31 80 LYS A C 1
ATOM 645 O O . LYS A 1 80 ? -1.646 -23.619 -8.856 1.00 98.31 80 LYS A O 1
ATOM 650 N N . TYR A 1 81 ? -3.657 -23.608 -9.856 1.00 98.31 81 TYR A N 1
ATOM 651 C CA . TYR A 1 81 ? -4.420 -23.767 -8.626 1.00 98.31 81 TYR A CA 1
ATOM 652 C C . TYR A 1 81 ? -5.661 -24.635 -8.820 1.00 98.31 81 TYR A C 1
ATOM 654 O O . TYR A 1 81 ? -6.246 -24.693 -9.898 1.00 98.31 81 TYR A O 1
ATOM 662 N N . THR A 1 82 ? -6.084 -25.268 -7.730 1.00 98.50 82 THR A N 1
ATOM 663 C CA . THR A 1 82 ? -7.359 -25.971 -7.615 1.00 98.50 82 THR A CA 1
ATOM 664 C C . THR A 1 82 ? -8.339 -25.089 -6.850 1.00 98.50 82 THR A C 1
ATOM 666 O O . THR A 1 82 ? -8.063 -24.662 -5.723 1.00 98.50 82 THR A O 1
ATOM 669 N N . VAL A 1 83 ? -9.494 -24.806 -7.447 1.00 98.56 83 VAL A N 1
ATOM 670 C CA . VAL A 1 83 ? -10.584 -24.089 -6.777 1.00 98.56 83 VAL A CA 1
ATOM 671 C C . VAL A 1 83 ? -11.293 -25.041 -5.815 1.00 98.56 83 VAL A C 1
ATOM 673 O O . VAL A 1 83 ? -11.623 -26.162 -6.178 1.00 98.56 83 VAL A O 1
ATOM 676 N N . ILE A 1 84 ? -11.524 -24.597 -4.578 1.00 98.56 84 ILE A N 1
ATOM 677 C CA . ILE A 1 84 ? -12.235 -25.388 -3.563 1.00 98.56 84 ILE A CA 1
ATOM 678 C C . ILE A 1 84 ? -13.683 -24.909 -3.477 1.00 98.56 84 ILE A C 1
ATOM 680 O O . ILE A 1 84 ? -14.627 -25.657 -3.699 1.00 98.56 84 ILE A O 1
ATOM 684 N N . GLU A 1 85 ? -13.865 -23.636 -3.143 1.00 98.50 85 GLU A N 1
ATOM 685 C CA . GLU A 1 85 ? -15.177 -23.012 -2.991 1.00 98.50 85 GLU A CA 1
ATOM 686 C C . GLU A 1 85 ? -15.025 -21.497 -2.942 1.00 98.50 85 GLU A C 1
ATOM 688 O O . GLU A 1 85 ? -13.918 -20.968 -2.818 1.00 98.50 85 GLU A O 1
ATOM 693 N N . GLY A 1 86 ? -16.138 -20.783 -2.966 1.00 98.12 86 GLY A N 1
ATOM 694 C CA . GLY A 1 86 ? -16.108 -19.353 -2.744 1.00 98.12 86 GLY A CA 1
ATOM 695 C C . GLY A 1 86 ? -17.469 -18.710 -2.851 1.00 98.12 86 GLY A C 1
ATOM 696 O O . GLY A 1 86 ? -18.509 -19.371 -2.837 1.00 98.12 86 GLY A O 1
ATOM 697 N N . VAL A 1 87 ? -17.433 -17.388 -2.951 1.00 97.75 87 VAL A N 1
ATOM 698 C CA . VAL A 1 87 ? -18.604 -16.574 -3.250 1.00 97.75 87 VAL A CA 1
ATOM 699 C C . VAL A 1 87 ? -18.367 -15.751 -4.500 1.00 97.75 87 VAL A C 1
ATOM 701 O O . VAL A 1 87 ? -17.282 -15.194 -4.674 1.00 97.75 87 VAL A O 1
ATOM 704 N N . TYR A 1 88 ? -19.386 -15.630 -5.339 1.00 97.94 88 TYR A N 1
ATOM 705 C CA . TYR A 1 88 ? -19.344 -14.833 -6.559 1.00 97.94 88 TYR A CA 1
ATOM 706 C C . TYR A 1 88 ? -20.559 -13.909 -6.669 1.00 97.94 88 TYR A C 1
ATOM 708 O O . TYR A 1 88 ? -21.488 -13.975 -5.859 1.00 97.94 88 TYR A O 1
ATOM 716 N N . ARG A 1 89 ? -20.488 -12.987 -7.628 1.00 97.75 89 ARG A N 1
ATOM 717 C CA . ARG A 1 89 ? -21.548 -12.069 -8.054 1.00 97.75 89 ARG A CA 1
ATOM 718 C C . ARG A 1 89 ? -21.457 -11.898 -9.568 1.00 97.75 89 ARG A C 1
ATOM 720 O O . ARG A 1 89 ? -20.344 -11.841 -10.087 1.00 97.75 89 ARG A O 1
ATOM 727 N N . ASN A 1 90 ? -22.603 -11.771 -10.223 1.00 97.44 90 ASN A N 1
ATOM 728 C CA . ASN A 1 90 ? -22.764 -11.721 -11.683 1.00 97.44 90 ASN A CA 1
ATOM 729 C C . ASN A 1 90 ? -23.811 -10.671 -12.141 1.00 97.44 90 ASN A C 1
ATOM 731 O O . ASN A 1 90 ? -24.360 -10.751 -13.236 1.00 97.44 90 ASN A O 1
ATOM 735 N N . GLU A 1 91 ? -24.134 -9.679 -11.296 1.00 97.81 91 GLU A N 1
ATOM 736 C CA . GLU A 1 91 ? -25.102 -8.611 -11.619 1.00 97.81 91 GLU A CA 1
ATOM 737 C C . GLU A 1 91 ? -24.430 -7.312 -12.130 1.00 97.81 91 GLU A C 1
ATOM 739 O O . GLU A 1 91 ? -24.996 -6.209 -12.078 1.00 97.81 91 GLU A O 1
ATOM 744 N N . GLY A 1 92 ? -23.195 -7.390 -12.609 1.00 96.94 92 GLY A N 1
ATOM 745 C CA . GLY A 1 92 ? -22.390 -6.283 -13.112 1.00 96.94 92 GLY A CA 1
ATOM 746 C C . GLY A 1 92 ? -21.907 -5.315 -12.028 1.00 96.94 92 GLY A C 1
ATOM 747 O O . GLY A 1 92 ? -21.872 -5.613 -10.832 1.00 96.94 92 GLY A O 1
ATOM 748 N N . PHE A 1 93 ? -21.556 -4.097 -12.449 1.00 97.31 93 PHE A N 1
ATOM 749 C CA . PHE A 1 93 ? -20.920 -3.091 -11.593 1.00 97.31 93 PHE A CA 1
ATOM 750 C C . PHE A 1 93 ? -21.704 -1.776 -11.526 1.00 97.31 93 PHE A C 1
ATOM 752 O O . PHE A 1 93 ? -22.297 -1.310 -12.498 1.00 97.31 93 PHE A O 1
ATOM 759 N N . ASN A 1 94 ? -21.653 -1.124 -10.365 1.00 96.56 94 ASN A N 1
ATOM 760 C CA . ASN A 1 94 ? -22.070 0.256 -10.163 1.00 96.56 94 ASN A CA 1
ATOM 761 C C . ASN A 1 94 ? -20.860 1.199 -10.283 1.00 96.56 94 ASN A C 1
ATOM 763 O O . ASN A 1 94 ? -20.068 1.352 -9.349 1.00 96.56 94 ASN A O 1
ATOM 767 N N . GLY A 1 95 ? -20.755 1.884 -11.421 1.00 96.38 95 GLY A N 1
ATOM 768 C CA . GLY A 1 95 ? -19.696 2.858 -11.705 1.00 96.38 95 GLY A CA 1
ATOM 769 C C . GLY A 1 95 ? -19.869 4.243 -11.055 1.00 96.38 95 GLY A C 1
ATOM 770 O O . GLY A 1 95 ? -19.122 5.160 -11.377 1.00 96.38 95 GLY A O 1
ATOM 771 N N . GLN A 1 96 ? -20.840 4.477 -10.161 1.00 95.62 96 GLN A N 1
ATOM 772 C CA . GLN A 1 96 ? -21.030 5.812 -9.561 1.00 95.62 96 GLN A CA 1
ATOM 773 C C . GLN A 1 96 ? -19.786 6.293 -8.804 1.00 95.62 96 GLN A C 1
ATOM 775 O O . GLN A 1 96 ? -19.455 7.484 -8.817 1.00 95.62 96 GLN A O 1
ATOM 780 N N . ILE A 1 97 ? -19.079 5.370 -8.155 1.00 93.38 97 ILE A N 1
ATOM 781 C CA . ILE A 1 97 ? -17.876 5.707 -7.405 1.00 93.38 97 ILE A CA 1
ATOM 782 C C . ILE A 1 97 ? -16.727 6.131 -8.329 1.00 93.38 97 ILE A C 1
ATOM 784 O O . ILE A 1 97 ? -16.046 7.109 -8.031 1.00 93.38 97 ILE A O 1
ATOM 788 N N . THR A 1 98 ? -16.548 5.475 -9.479 1.00 94.06 98 THR A N 1
ATOM 789 C CA . THR A 1 98 ? -15.477 5.807 -10.432 1.00 94.06 98 THR A CA 1
ATOM 790 C C . THR A 1 98 ? -15.713 7.199 -11.012 1.00 94.06 98 THR A C 1
ATOM 792 O O . THR A 1 98 ? -14.806 8.030 -11.011 1.00 94.06 98 THR A O 1
ATOM 795 N N . LYS A 1 99 ? -16.969 7.515 -11.360 1.00 95.38 99 LYS A N 1
ATOM 796 C CA . LYS A 1 99 ? -17.399 8.857 -11.790 1.00 95.38 99 LYS A CA 1
ATOM 797 C C . LYS A 1 99 ? -17.157 9.918 -10.715 1.00 95.38 99 LYS A C 1
ATOM 799 O O . LYS A 1 99 ? -16.671 11.004 -11.019 1.00 95.38 99 LYS A O 1
ATOM 804 N N . THR A 1 100 ? -17.496 9.621 -9.460 1.00 95.62 100 THR A N 1
ATOM 805 C CA . THR A 1 100 ? -17.302 10.553 -8.335 1.00 95.62 100 THR A CA 1
ATOM 806 C C . THR A 1 100 ? -15.821 10.839 -8.095 1.00 95.62 100 THR A C 1
ATOM 808 O O . THR A 1 100 ? -15.435 11.999 -7.974 1.00 95.62 100 THR A O 1
ATOM 811 N N . ILE A 1 101 ? -14.984 9.799 -8.077 1.00 95.38 101 ILE A N 1
ATOM 812 C CA . ILE A 1 101 ? -13.541 9.949 -7.876 1.00 95.38 101 ILE A CA 1
ATOM 813 C C . ILE A 1 101 ? -12.894 10.692 -9.045 1.00 95.38 101 ILE A C 1
ATOM 815 O O . ILE A 1 101 ? -12.084 11.579 -8.793 1.00 95.38 101 ILE A O 1
ATOM 819 N N . ARG A 1 102 ? -13.292 10.415 -10.295 1.00 95.75 102 ARG A N 1
ATOM 820 C CA . ARG A 1 102 ? -12.805 11.161 -11.465 1.00 95.75 102 ARG A CA 1
ATOM 821 C C . ARG A 1 102 ? -13.109 12.657 -11.330 1.00 95.75 102 ARG A C 1
ATOM 823 O O . ARG A 1 102 ? -12.189 13.458 -11.395 1.00 95.75 102 ARG A O 1
ATOM 830 N N . LYS A 1 103 ? -14.345 13.033 -10.978 1.00 96.44 103 LYS A N 1
ATOM 831 C CA . LYS A 1 103 ? -14.703 14.444 -10.718 1.00 96.44 103 LYS A CA 1
ATOM 832 C C . LYS A 1 103 ? -13.850 15.091 -9.620 1.00 96.44 103 LYS A C 1
ATOM 834 O O . LYS A 1 103 ? -13.423 16.233 -9.770 1.00 96.44 103 LYS A O 1
ATOM 839 N N . MET A 1 104 ? -13.612 14.385 -8.509 1.00 96.56 104 MET A N 1
ATOM 840 C CA . MET A 1 104 ? -12.762 14.891 -7.419 1.00 96.56 104 MET A CA 1
ATOM 841 C C . MET A 1 104 ? -11.302 15.043 -7.853 1.00 96.56 104 MET A C 1
ATOM 843 O O . MET A 1 104 ? -10.650 16.010 -7.464 1.00 96.56 104 MET A O 1
ATOM 847 N N . PHE A 1 105 ? -10.801 14.109 -8.659 1.00 96.44 105 PHE A N 1
ATOM 848 C CA . PHE A 1 105 ? -9.452 14.143 -9.203 1.00 96.44 105 PHE A CA 1
ATOM 849 C C . PHE A 1 105 ? -9.261 15.314 -10.172 1.00 96.44 105 PHE A C 1
ATOM 851 O O . PHE A 1 105 ? -8.312 16.077 -10.012 1.00 96.44 105 PHE A O 1
ATOM 858 N N . ASP A 1 106 ? -10.196 15.527 -11.096 1.00 96.69 106 ASP A N 1
ATOM 859 C CA . ASP A 1 106 ? -10.130 16.627 -12.064 1.00 96.69 106 ASP A CA 1
ATOM 860 C C . ASP A 1 106 ? -10.184 17.990 -11.349 1.00 96.69 106 ASP A C 1
ATOM 862 O O . ASP A 1 106 ? -9.383 18.888 -11.621 1.00 96.69 106 ASP A O 1
ATOM 866 N N . ALA A 1 107 ? -11.061 18.125 -10.344 1.00 97.00 107 ALA A N 1
ATOM 867 C CA . ALA A 1 107 ? -11.087 19.302 -9.476 1.00 97.00 107 ALA A CA 1
ATOM 868 C C . ALA A 1 107 ? -9.760 19.480 -8.720 1.00 97.00 107 ALA A C 1
ATOM 870 O O . ALA A 1 107 ? -9.257 20.596 -8.590 1.00 97.00 107 ALA A O 1
ATOM 871 N N . ARG A 1 108 ? -9.158 18.382 -8.247 1.00 97.00 108 ARG A N 1
ATOM 872 C CA . ARG A 1 108 ? -7.866 18.416 -7.559 1.00 97.00 108 ARG A CA 1
ATOM 873 C C . ARG A 1 108 ? -6.750 18.892 -8.486 1.00 97.00 108 ARG A C 1
ATOM 875 O O . ARG A 1 108 ? -5.924 19.677 -8.031 1.00 97.00 108 ARG A O 1
ATOM 882 N N . LEU A 1 109 ? -6.716 18.447 -9.743 1.00 95.31 109 LEU A N 1
ATOM 883 C CA . LEU A 1 109 ? -5.730 18.905 -10.727 1.00 95.31 109 LEU A CA 1
ATOM 884 C C . LEU A 1 109 ? -5.825 20.418 -10.942 1.00 95.31 109 LEU A C 1
ATOM 886 O O . LEU A 1 109 ? -4.802 21.099 -10.876 1.00 95.31 109 LEU A O 1
ATOM 890 N N . LYS A 1 110 ? -7.048 20.946 -11.093 1.00 96.44 110 LYS A N 1
ATOM 891 C CA . LYS A 1 110 ? -7.297 22.390 -11.192 1.00 96.44 110 LYS A CA 1
ATOM 892 C C . LYS A 1 110 ? -6.747 23.143 -9.975 1.00 96.44 110 LYS A C 1
ATOM 894 O O . LYS A 1 110 ? -5.916 24.032 -10.127 1.00 96.44 110 LYS A O 1
ATOM 899 N N . TYR A 1 111 ? -7.141 22.749 -8.764 1.00 97.06 111 TYR A N 1
ATOM 900 C CA . TYR A 1 111 ? -6.688 23.430 -7.545 1.00 97.06 111 TYR A CA 1
ATOM 901 C C . TYR A 1 111 ? -5.187 23.277 -7.285 1.00 97.06 111 TYR A C 1
ATOM 903 O O . TYR A 1 111 ? -4.572 24.180 -6.725 1.00 97.06 111 TYR A O 1
ATOM 911 N N . LYS A 1 112 ? -4.574 22.160 -7.700 1.00 94.88 112 LYS A N 1
ATOM 912 C CA . LYS A 1 112 ? -3.120 21.977 -7.614 1.00 94.88 112 LYS A CA 1
ATOM 913 C C . LYS A 1 112 ? -2.392 22.977 -8.517 1.00 94.88 112 LYS A C 1
ATOM 915 O O . LYS A 1 112 ? -1.413 23.560 -8.068 1.00 94.88 112 LYS A O 1
ATOM 920 N N . ALA A 1 113 ? -2.878 23.200 -9.740 1.00 94.25 113 ALA A N 1
ATOM 921 C CA . ALA A 1 113 ? -2.302 24.183 -10.661 1.00 94.25 113 ALA A CA 1
ATOM 922 C C . ALA A 1 113 ? -2.420 25.629 -10.140 1.00 94.25 113 ALA A C 1
ATOM 924 O O . ALA A 1 113 ? -1.541 26.444 -10.386 1.00 94.25 113 ALA A O 1
ATOM 925 N N . GLU A 1 114 ? -3.470 25.927 -9.373 1.00 96.25 114 GLU A N 1
ATOM 926 C CA . GLU A 1 114 ? -3.687 27.230 -8.725 1.00 96.25 114 GLU A CA 1
ATOM 927 C C . GLU A 1 114 ? -2.879 27.416 -7.422 1.00 96.25 114 GLU A C 1
ATOM 929 O O . GLU A 1 114 ? -3.000 28.452 -6.772 1.00 96.25 114 GLU A O 1
ATOM 934 N N . GLY A 1 115 ? -2.113 26.411 -6.973 1.00 94.62 115 GLY A N 1
ATOM 935 C CA . GLY A 1 115 ? -1.457 26.433 -5.657 1.00 94.62 115 GLY A CA 1
ATOM 936 C C . GLY A 1 115 ? -2.444 26.434 -4.478 1.00 94.62 115 GLY A C 1
ATOM 937 O O . GLY A 1 115 ? -2.088 26.788 -3.356 1.00 94.62 115 GLY A O 1
ATOM 938 N N . ASN A 1 116 ? -3.701 26.047 -4.713 1.00 96.94 116 ASN A N 1
ATOM 939 C CA . ASN A 1 116 ? -4.781 26.166 -3.744 1.00 96.94 116 ASN A CA 1
ATOM 940 C C . ASN A 1 116 ? -4.762 24.996 -2.730 1.00 96.94 116 ASN A C 1
ATOM 942 O O . ASN A 1 116 ? -4.849 23.826 -3.135 1.00 96.94 116 ASN A O 1
ATOM 946 N N . PRO A 1 117 ? -4.739 25.267 -1.405 1.00 96.25 117 PRO A N 1
ATOM 947 C CA . PRO A 1 117 ? -4.731 24.234 -0.365 1.00 96.25 117 PRO A CA 1
ATOM 948 C C . PRO A 1 117 ? -5.891 23.229 -0.428 1.00 96.25 117 PRO A C 1
ATOM 950 O O . PRO A 1 117 ? -5.754 22.115 0.086 1.00 96.25 117 PRO A O 1
ATOM 953 N N . LEU A 1 118 ? -7.011 23.561 -1.084 1.00 95.81 118 LEU A N 1
ATOM 954 C CA . LEU A 1 118 ? -8.142 22.645 -1.289 1.00 95.81 118 LEU A CA 1
ATOM 955 C C . LEU A 1 118 ? -7.747 21.332 -1.981 1.00 95.81 118 LEU A C 1
ATOM 957 O O . LEU A 1 118 ? -8.387 20.305 -1.737 1.00 95.81 118 LEU A O 1
ATOM 961 N N . GLN A 1 119 ? -6.666 21.315 -2.771 1.00 96.06 119 GLN A N 1
ATOM 962 C CA . GLN A 1 119 ? -6.164 20.075 -3.372 1.00 96.06 119 GLN A CA 1
ATOM 963 C C . GLN A 1 119 ? -5.827 19.006 -2.312 1.00 96.06 119 GLN A C 1
ATOM 965 O O . GLN A 1 119 ? -6.041 17.815 -2.552 1.00 96.06 119 GLN A O 1
ATOM 970 N N . ASN A 1 120 ? -5.377 19.419 -1.116 1.00 95.81 120 ASN A N 1
ATOM 971 C CA . ASN A 1 120 ? -5.076 18.508 -0.008 1.00 95.81 120 ASN A CA 1
ATOM 972 C C . ASN A 1 120 ? -6.348 17.905 0.595 1.00 95.81 120 ASN A C 1
ATOM 974 O O . ASN A 1 120 ? -6.371 16.719 0.923 1.00 95.81 120 ASN A O 1
ATOM 978 N N . VAL A 1 121 ? -7.423 18.694 0.698 1.00 96.19 121 VAL A N 1
ATOM 979 C CA . VAL A 1 121 ? -8.726 18.215 1.183 1.00 96.19 121 VAL A CA 1
ATOM 980 C C . VAL A 1 121 ? -9.300 17.186 0.209 1.00 96.19 121 VAL A C 1
ATOM 982 O O . VAL A 1 121 ? -9.725 16.112 0.630 1.00 96.19 121 VAL A O 1
ATOM 985 N N . LEU A 1 122 ? -9.240 17.463 -1.099 1.00 96.12 122 LEU A N 1
ATOM 986 C CA . LEU A 1 122 ? -9.661 16.515 -2.135 1.00 96.12 122 LEU A CA 1
ATOM 987 C C . LEU A 1 122 ? -8.829 15.225 -2.096 1.00 96.12 122 LEU A C 1
ATOM 989 O O . LEU A 1 122 ? -9.408 14.138 -2.082 1.00 96.12 122 LEU A O 1
ATOM 993 N N . LYS A 1 123 ? -7.494 15.330 -1.982 1.00 94.69 123 LYS A N 1
ATOM 994 C CA . LYS A 1 123 ? -6.595 14.171 -1.808 1.00 94.69 123 LYS A CA 1
ATOM 995 C C . LYS A 1 123 ? -7.008 13.329 -0.598 1.00 94.69 123 LYS A C 1
ATOM 997 O O . LYS A 1 123 ? -7.140 12.111 -0.705 1.00 94.69 123 LYS A O 1
ATOM 1002 N N . LEU A 1 124 ? -7.250 13.971 0.545 1.00 94.94 124 LEU A N 1
ATOM 1003 C CA . LEU A 1 124 ? -7.634 13.287 1.777 1.00 94.94 124 LEU A CA 1
ATOM 1004 C C . LEU A 1 124 ? -8.986 12.582 1.647 1.00 94.94 124 LEU A C 1
ATOM 1006 O O . LEU A 1 124 ? -9.112 11.443 2.093 1.00 94.94 124 LEU A O 1
ATOM 1010 N N . MET A 1 125 ? -9.988 13.222 1.039 1.00 94.50 125 MET A N 1
ATOM 1011 C CA . MET A 1 125 ? -11.303 12.610 0.825 1.00 94.50 125 MET A CA 1
ATOM 1012 C C . MET A 1 125 ? -11.209 11.386 -0.086 1.00 94.50 125 MET A C 1
ATOM 1014 O O . MET A 1 125 ? -11.758 10.334 0.249 1.00 94.50 125 MET A O 1
ATOM 1018 N N . MET A 1 126 ? -10.458 11.493 -1.187 1.00 93.00 126 MET A N 1
ATOM 1019 C CA . MET A 1 126 ? -10.210 10.373 -2.097 1.00 93.00 126 MET A CA 1
ATOM 1020 C C . MET A 1 126 ? -9.554 9.200 -1.357 1.00 93.00 126 MET A C 1
ATOM 1022 O O . MET A 1 126 ? -10.082 8.087 -1.394 1.00 93.00 126 MET A O 1
ATOM 1026 N N . ASN A 1 127 ? -8.486 9.457 -0.597 1.00 89.44 127 ASN A N 1
ATOM 1027 C CA . ASN A 1 127 ? -7.754 8.426 0.145 1.00 89.44 127 ASN A CA 1
ATOM 1028 C C . ASN A 1 127 ? -8.556 7.847 1.322 1.00 89.44 127 ASN A C 1
ATOM 1030 O O . ASN A 1 127 ? -8.415 6.677 1.655 1.00 89.44 127 ASN A O 1
ATOM 1034 N N . SER A 1 128 ? -9.423 8.633 1.961 1.00 90.06 128 SER A N 1
ATOM 1035 C CA . SER A 1 128 ? -10.205 8.172 3.118 1.00 90.06 128 SER A CA 1
ATOM 1036 C C . SER A 1 128 ? -11.426 7.337 2.727 1.00 90.06 128 SER A C 1
ATOM 1038 O O . SER A 1 128 ? -11.937 6.569 3.546 1.00 90.06 128 SER A O 1
ATOM 1040 N N . SER A 1 129 ? -11.914 7.490 1.492 1.00 90.56 129 SER A N 1
ATOM 1041 C CA . SER A 1 129 ? -13.164 6.883 1.025 1.00 90.56 129 SER A CA 1
ATOM 1042 C C . SER A 1 129 ? -13.156 5.350 1.102 1.00 90.56 129 SER A C 1
ATOM 1044 O O . SER A 1 129 ? -14.087 4.761 1.653 1.00 90.56 129 SER A O 1
ATOM 1046 N N . TYR A 1 130 ? -12.083 4.694 0.647 1.00 89.12 130 TYR A N 1
ATOM 1047 C CA . TYR A 1 130 ? -11.982 3.232 0.683 1.00 89.12 130 TYR A CA 1
ATOM 1048 C C . TYR A 1 130 ? -11.845 2.697 2.116 1.00 89.12 130 TYR A C 1
ATOM 1050 O O . TYR A 1 130 ? -12.393 1.645 2.442 1.00 89.12 130 TYR A O 1
ATOM 1058 N N . GLY A 1 131 ? -11.178 3.444 3.006 1.00 89.88 131 GLY A N 1
ATOM 1059 C CA . GLY A 1 131 ? -11.002 3.060 4.408 1.00 89.88 131 GLY A CA 1
ATOM 1060 C C . GLY A 1 131 ? -12.330 2.927 5.159 1.00 89.88 131 GLY A C 1
ATOM 1061 O O . GLY A 1 131 ? -12.458 2.089 6.052 1.00 89.88 131 GLY A O 1
ATOM 1062 N N . LYS A 1 132 ? -13.359 3.684 4.752 1.00 89.88 132 LYS A N 1
ATOM 1063 C CA . LYS A 1 132 ? -14.717 3.565 5.307 1.00 89.88 132 LYS A CA 1
ATOM 1064 C C . LYS A 1 132 ? -15.393 2.232 4.983 1.00 89.88 132 LYS A C 1
ATOM 1066 O O . LYS A 1 132 ? -16.218 1.782 5.772 1.00 89.88 132 LYS A O 1
ATOM 1071 N N . LEU A 1 133 ? -15.012 1.577 3.887 1.00 91.75 133 LEU A N 1
ATOM 1072 C CA . LEU A 1 133 ? -15.527 0.256 3.504 1.00 91.75 133 LEU A CA 1
ATOM 1073 C C . LEU A 1 133 ? -14.880 -0.879 4.309 1.00 91.75 133 LEU A C 1
ATOM 1075 O O . LEU A 1 133 ? -15.428 -1.971 4.381 1.00 91.75 133 LEU A O 1
ATOM 1079 N N . LEU A 1 134 ? -13.712 -0.622 4.903 1.00 91.19 134 LEU A N 1
ATOM 1080 C CA . LEU A 1 134 ? -12.873 -1.608 5.590 1.00 91.19 134 LEU A CA 1
ATOM 1081 C C . LEU A 1 134 ? -12.908 -1.463 7.119 1.00 91.19 134 LEU A C 1
ATOM 1083 O O . LEU A 1 134 ? -12.053 -2.008 7.822 1.00 91.19 134 LEU A O 1
ATOM 1087 N N . MET A 1 135 ? -13.861 -0.700 7.657 1.00 88.81 135 MET A N 1
ATOM 1088 C CA . MET A 1 135 ? -13.921 -0.455 9.095 1.00 88.81 135 MET A CA 1
ATOM 1089 C C . MET A 1 135 ? -14.222 -1.746 9.853 1.00 88.81 135 MET A C 1
ATOM 1091 O O . MET A 1 135 ? -15.210 -2.427 9.582 1.00 88.81 135 MET A O 1
ATOM 1095 N N . LYS A 1 136 ? -13.383 -2.041 10.849 1.00 87.31 136 LYS A N 1
ATOM 1096 C CA . LYS A 1 136 ? -13.651 -3.097 11.825 1.00 87.31 136 LYS A CA 1
ATOM 1097 C C . LYS A 1 136 ? -14.840 -2.708 12.714 1.00 87.31 136 LYS A C 1
ATOM 1099 O O . LYS A 1 136 ? -15.024 -1.515 12.986 1.00 87.31 136 LYS A O 1
ATOM 1104 N N . PRO A 1 137 ? -15.604 -3.687 13.223 1.00 87.00 137 PRO A N 1
ATOM 1105 C CA . PRO A 1 137 ? -16.664 -3.413 14.178 1.00 87.00 137 PRO A CA 1
ATOM 1106 C C . PRO A 1 137 ? -16.114 -2.709 15.419 1.00 87.00 137 PRO A C 1
ATOM 1108 O O . PRO A 1 137 ? -15.110 -3.117 16.008 1.00 87.00 137 PRO A O 1
ATOM 1111 N N . ILE A 1 138 ? -16.812 -1.660 15.847 1.00 85.50 138 ILE A N 1
ATOM 1112 C CA . ILE A 1 138 ? -16.544 -1.000 17.123 1.00 85.50 138 ILE A CA 1
ATOM 1113 C C . ILE A 1 138 ? -17.232 -1.826 18.210 1.00 85.50 138 ILE A C 1
ATOM 1115 O O . ILE A 1 138 ? -18.443 -1.737 18.375 1.00 85.50 138 ILE A O 1
ATOM 1119 N N . VAL A 1 139 ? -16.456 -2.625 18.941 1.00 88.44 139 VAL A N 1
ATOM 1120 C CA . VAL A 1 139 ? -16.953 -3.533 19.998 1.00 88.44 139 VAL A CA 1
ATOM 1121 C C . VAL A 1 139 ? -17.100 -2.870 21.368 1.00 88.44 139 VAL A C 1
ATOM 1123 O O . VAL A 1 139 ? -17.711 -3.433 22.272 1.00 88.44 139 VAL A O 1
ATOM 1126 N N . LYS A 1 140 ? -16.534 -1.673 21.539 1.00 89.56 140 LYS A N 1
ATOM 1127 C CA . LYS A 1 140 ? -16.571 -0.909 22.789 1.00 89.56 140 LYS A CA 1
ATOM 1128 C C . LYS A 1 140 ? -17.013 0.515 22.509 1.00 89.56 140 LYS A C 1
ATOM 1130 O O . LYS A 1 140 ? -16.533 1.131 21.559 1.00 89.56 140 LYS A O 1
ATOM 1135 N N . LYS A 1 141 ? -17.882 1.058 23.355 1.00 90.06 141 LYS A N 1
ATOM 1136 C CA . LYS A 1 141 ? -18.226 2.483 23.362 1.00 90.06 141 LYS A CA 1
ATOM 1137 C C . LYS A 1 141 ? -17.697 3.141 24.632 1.00 90.06 141 LYS A C 1
ATOM 1139 O O . LYS A 1 141 ? -17.580 2.501 25.674 1.00 90.06 141 LYS A O 1
ATOM 1144 N N . LYS A 1 142 ? -17.385 4.427 24.509 1.00 90.88 142 LYS A N 1
ATOM 1145 C CA . LYS A 1 142 ? -16.914 5.290 25.589 1.00 90.88 142 LYS A CA 1
ATOM 1146 C C . LYS A 1 142 ? -18.024 6.270 25.949 1.00 90.88 142 LYS A C 1
ATOM 1148 O O . LYS A 1 142 ? -18.499 6.980 25.067 1.00 90.88 142 LYS A O 1
ATOM 1153 N N . VAL A 1 143 ? -18.442 6.286 27.212 1.00 92.94 143 VAL A N 1
ATOM 1154 C CA . VAL A 1 143 ? -19.484 7.184 27.727 1.00 92.94 143 VAL A CA 1
ATOM 1155 C C . VAL A 1 143 ? -18.876 8.077 28.798 1.00 92.94 143 VAL A C 1
ATOM 1157 O O . VAL A 1 143 ? -18.337 7.591 29.789 1.00 92.94 143 VAL A O 1
ATOM 1160 N N . PHE A 1 144 ? -18.959 9.388 28.595 1.00 92.94 144 PHE A N 1
ATOM 1161 C CA . PHE A 1 144 ? -18.562 10.368 29.598 1.00 92.94 144 PHE A CA 1
ATOM 1162 C C . PHE A 1 144 ? -19.769 10.713 30.464 1.00 92.94 144 PHE A C 1
ATOM 1164 O O . PHE A 1 144 ? -20.799 11.145 29.948 1.00 92.94 144 PHE A O 1
ATOM 1171 N N . VAL A 1 145 ? -19.635 10.535 31.775 1.00 94.31 145 VAL A N 1
ATOM 1172 C CA . VAL A 1 145 ? -20.679 10.870 32.748 1.00 94.31 145 VAL A CA 1
ATOM 1173 C C . VAL A 1 145 ? -20.180 12.014 33.610 1.00 94.31 145 VAL A C 1
ATOM 1175 O O . VAL A 1 145 ? -19.207 11.863 34.352 1.00 94.31 145 VAL A O 1
ATOM 1178 N N . SER A 1 146 ? -20.851 13.158 33.494 1.00 91.62 146 SER A N 1
ATOM 1179 C CA . SER A 1 146 ? -20.554 14.374 34.245 1.00 91.62 146 SER A CA 1
ATOM 1180 C C . SER A 1 146 ? -21.649 14.689 35.269 1.00 91.62 146 SER A C 1
ATOM 1182 O O . SER A 1 146 ? -22.826 14.389 35.061 1.00 91.62 146 SER A O 1
ATOM 1184 N N . GLY A 1 147 ? -21.263 15.327 36.376 1.00 87.06 147 GLY A N 1
ATOM 1185 C CA . GLY A 1 147 ? -22.198 15.851 37.383 1.00 87.06 147 GLY A CA 1
ATOM 1186 C C . GLY A 1 147 ? -21.950 15.388 38.816 1.00 87.06 147 GLY A C 1
ATOM 1187 O O . GLY A 1 147 ? -22.895 15.293 39.594 1.00 87.06 147 GLY A O 1
ATOM 1188 N N . GLY A 1 148 ? -20.689 15.129 39.165 1.00 88.50 148 GLY A N 1
ATOM 1189 C CA . GLY A 1 148 ? -20.299 14.801 40.536 1.00 88.50 148 GLY A CA 1
ATOM 1190 C C . GLY A 1 148 ? -20.494 13.333 40.898 1.00 88.50 148 GLY A C 1
ATOM 1191 O O . GLY A 1 148 ? -21.034 12.539 40.122 1.00 88.50 148 GLY A O 1
ATOM 1192 N N . GLN A 1 149 ? -20.071 12.997 42.115 1.00 88.88 149 GLN A N 1
ATOM 1193 C CA . GLN A 1 149 ? -20.080 11.634 42.637 1.00 88.88 149 GLN A CA 1
ATOM 1194 C C . GLN A 1 149 ? -21.462 10.970 42.538 1.00 88.88 149 GLN A C 1
ATOM 1196 O O . GLN A 1 149 ? -21.551 9.837 42.074 1.00 88.88 149 GLN A O 1
ATOM 1201 N N . HIS A 1 150 ? -22.542 11.696 42.854 1.00 92.25 150 HIS A N 1
ATOM 1202 C CA . HIS A 1 150 ? -23.908 11.161 42.813 1.00 92.25 150 HIS A CA 1
ATOM 1203 C C . HIS A 1 150 ? -24.285 10.592 41.437 1.00 92.25 150 HIS A C 1
ATOM 1205 O O . HIS A 1 150 ? -24.677 9.431 41.337 1.00 92.25 150 HIS A O 1
ATOM 1211 N N . LYS A 1 151 ? -24.138 11.377 40.357 1.00 92.88 151 LYS A N 1
ATOM 1212 C CA . LYS A 1 151 ? -24.489 10.916 39.000 1.00 92.88 151 LYS A CA 1
ATOM 1213 C C . LYS A 1 151 ? -23.588 9.781 38.529 1.00 92.88 151 LYS A C 1
ATOM 1215 O O . LYS A 1 151 ? -24.040 8.883 37.825 1.00 92.88 151 LYS A O 1
ATOM 1220 N N . ILE A 1 152 ? -22.314 9.815 38.911 1.00 94.56 152 ILE A N 1
ATOM 1221 C CA . ILE A 1 152 ? -21.357 8.770 38.549 1.00 94.56 152 ILE A CA 1
ATOM 1222 C C . ILE A 1 152 ? -21.715 7.451 39.253 1.00 94.56 152 ILE A C 1
ATOM 1224 O O . ILE A 1 152 ? -21.681 6.392 38.625 1.00 94.56 152 ILE A O 1
ATOM 1228 N N . GLU A 1 153 ? -22.080 7.490 40.532 1.00 92.94 153 GLU A N 1
ATOM 1229 C CA . GLU A 1 153 ? -22.517 6.316 41.295 1.00 92.94 153 GLU A CA 1
ATOM 1230 C C . GLU A 1 153 ? -23.867 5.783 40.824 1.00 92.94 153 GLU A C 1
ATOM 1232 O O . GLU A 1 153 ? -24.037 4.571 40.704 1.00 92.94 153 GLU A O 1
ATOM 1237 N N . GLU A 1 154 ? -24.818 6.668 40.530 1.00 95.06 154 GLU A N 1
ATOM 1238 C CA . GLU A 1 154 ? -26.103 6.311 39.929 1.00 95.06 154 GLU A CA 1
ATOM 1239 C C . GLU A 1 154 ? -25.898 5.596 38.588 1.00 95.06 154 GLU A C 1
ATOM 1241 O O . GLU A 1 154 ? -26.401 4.489 38.387 1.00 95.06 154 GLU A O 1
ATOM 1246 N N . TYR A 1 155 ? -25.077 6.168 37.700 1.00 94.94 155 TYR A N 1
ATOM 1247 C CA . TYR A 1 155 ? -24.749 5.536 36.426 1.00 94.94 155 TYR A CA 1
ATOM 1248 C C . TYR A 1 155 ? -24.030 4.199 36.628 1.00 94.94 155 TYR A C 1
ATOM 1250 O O . TYR A 1 155 ? -24.343 3.231 35.939 1.00 94.94 155 TYR A O 1
ATOM 1258 N N . THR A 1 156 ? -23.110 4.113 37.594 1.00 92.94 156 THR A N 1
ATOM 1259 C CA . THR A 1 156 ? -22.419 2.858 37.927 1.00 92.94 156 THR A CA 1
ATOM 1260 C C . THR A 1 156 ? -23.427 1.782 38.327 1.00 92.94 156 THR A C 1
ATOM 1262 O O . THR A 1 156 ? -23.403 0.699 37.754 1.00 92.94 156 THR A O 1
ATOM 1265 N N . ARG A 1 157 ? -24.350 2.081 39.252 1.00 93.50 157 ARG A N 1
ATOM 1266 C CA . ARG A 1 157 ? -25.375 1.133 39.721 1.00 93.50 157 ARG A CA 1
ATOM 1267 C C . ARG A 1 157 ? -26.292 0.675 38.589 1.00 93.50 157 ARG A C 1
ATOM 1269 O O . ARG A 1 157 ? -26.478 -0.524 38.402 1.00 93.50 157 ARG A O 1
ATOM 1276 N N . ASN A 1 158 ? -26.792 1.614 37.787 1.00 94.12 158 ASN A N 1
ATOM 1277 C CA . ASN A 1 158 ? -27.736 1.318 36.708 1.00 94.12 158 ASN A CA 1
ATOM 1278 C C . ASN A 1 158 ? -27.099 0.531 35.547 1.00 94.12 158 ASN A C 1
ATOM 1280 O O . ASN A 1 158 ? -27.798 -0.166 34.812 1.00 94.12 158 ASN A O 1
ATOM 1284 N N . ASN A 1 159 ? -25.778 0.625 35.365 1.00 92.12 159 ASN A N 1
ATOM 1285 C CA . ASN A 1 159 ? -25.076 0.078 34.201 1.00 92.12 159 ASN A CA 1
ATOM 1286 C C . ASN A 1 159 ? -23.999 -0.964 34.561 1.00 92.12 159 ASN A C 1
ATOM 1288 O O . ASN A 1 159 ? -23.238 -1.369 33.683 1.00 92.12 159 ASN A O 1
ATOM 1292 N N . ILE A 1 160 ? -23.944 -1.440 35.812 1.00 91.25 160 ILE A N 1
ATOM 1293 C CA . ILE A 1 160 ? -22.883 -2.343 36.297 1.00 91.25 160 ILE A CA 1
ATOM 1294 C C . ILE A 1 160 ? -22.768 -3.632 35.472 1.00 91.25 160 ILE A C 1
ATOM 1296 O O . ILE A 1 160 ? -21.667 -4.070 35.162 1.00 91.25 160 ILE A O 1
ATOM 1300 N N . HIS A 1 161 ? -23.900 -4.185 35.029 1.00 90.69 161 HIS A N 1
ATOM 1301 C CA . HIS A 1 161 ? -23.979 -5.416 34.234 1.00 90.69 161 HIS A CA 1
ATOM 1302 C C . HIS A 1 161 ? -23.345 -5.301 32.835 1.00 90.69 161 HIS A C 1
ATOM 1304 O O . HIS A 1 161 ? -23.048 -6.316 32.213 1.00 90.69 161 HIS A O 1
ATOM 1310 N N . LYS A 1 162 ? -23.147 -4.080 32.323 1.00 90.06 162 LYS A N 1
ATOM 1311 C CA . LYS A 1 162 ? -22.524 -3.806 31.017 1.00 90.06 162 LYS A CA 1
ATOM 1312 C C . LYS A 1 162 ? -21.252 -2.963 31.135 1.00 90.06 162 LYS A C 1
ATOM 1314 O O . LYS A 1 162 ? -20.737 -2.485 30.131 1.00 90.06 162 LYS A O 1
ATOM 1319 N N . MET A 1 163 ? -20.740 -2.743 32.340 1.00 91.31 163 MET A N 1
ATOM 1320 C CA . MET A 1 163 ? -19.543 -1.938 32.549 1.00 91.31 163 MET A CA 1
ATOM 1321 C C . MET A 1 163 ? -18.292 -2.809 32.388 1.00 91.31 163 MET A C 1
ATOM 1323 O O . MET A 1 163 ? -18.102 -3.768 33.126 1.00 91.31 163 MET A O 1
ATOM 1327 N N . ILE A 1 164 ? -17.419 -2.459 31.441 1.00 91.50 164 ILE A N 1
ATOM 1328 C CA . ILE A 1 164 ? -16.097 -3.087 31.273 1.00 91.50 164 ILE A CA 1
ATOM 1329 C C . ILE A 1 164 ? -15.091 -2.416 32.206 1.00 91.50 164 ILE A C 1
ATOM 1331 O O . ILE A 1 164 ? -14.330 -3.080 32.902 1.00 91.50 164 ILE A O 1
ATOM 1335 N N . ALA A 1 165 ? -15.075 -1.084 32.200 1.00 91.38 165 ALA A N 1
ATOM 1336 C CA . ALA A 1 165 ? -14.191 -0.290 33.036 1.00 91.38 165 ALA A CA 1
ATOM 1337 C C . ALA A 1 165 ? -14.826 1.067 33.346 1.00 91.38 165 ALA A C 1
ATOM 1339 O O . ALA A 1 165 ? -15.524 1.642 32.510 1.00 91.38 165 ALA A O 1
ATOM 1340 N N . ARG A 1 166 ? -14.525 1.594 34.534 1.00 90.94 166 ARG A N 1
ATOM 1341 C CA . ARG A 1 166 ? -14.747 2.992 34.911 1.00 90.94 166 ARG A CA 1
ATOM 1342 C C . ARG A 1 166 ? -13.391 3.619 35.191 1.00 90.94 166 ARG A C 1
ATOM 1344 O O . ARG A 1 166 ? -12.648 3.128 36.037 1.00 90.94 166 ARG A O 1
ATOM 1351 N N . THR A 1 167 ? -13.091 4.725 34.527 1.00 91.25 167 THR A N 1
ATOM 1352 C CA . THR A 1 167 ? -11.909 5.535 34.810 1.00 91.25 167 THR A CA 1
ATOM 1353 C C . THR A 1 167 ? -12.345 6.885 35.370 1.00 91.25 167 THR A C 1
ATOM 1355 O O . THR A 1 167 ? -12.956 7.674 34.642 1.00 91.25 167 THR A O 1
ATOM 1358 N N . PRO A 1 168 ? -12.082 7.163 36.660 1.00 90.31 168 PRO A N 1
ATOM 1359 C CA . PRO A 1 168 ? -12.249 8.499 37.215 1.00 90.31 168 PRO A CA 1
ATOM 1360 C C . PRO A 1 168 ? -11.310 9.464 36.485 1.00 90.31 168 PRO A C 1
ATOM 1362 O O . PRO A 1 168 ? -10.111 9.206 36.405 1.00 90.31 168 PRO A O 1
ATOM 1365 N N . ILE A 1 169 ? -11.860 10.545 35.932 1.00 87.62 169 ILE A N 1
ATOM 1366 C CA . ILE A 1 169 ? -11.071 11.623 35.317 1.00 87.62 169 ILE A CA 1
ATOM 1367 C C . ILE A 1 169 ? -10.933 12.776 36.317 1.00 87.62 169 ILE A C 1
ATOM 1369 O O . ILE A 1 169 ? -9.857 13.341 36.473 1.00 87.62 169 ILE A O 1
ATOM 1373 N N . SER A 1 170 ? -12.022 13.108 37.013 1.00 86.69 170 SER A N 1
ATOM 1374 C CA . SER A 1 170 ? -12.055 14.057 38.129 1.00 86.69 170 SER A CA 1
ATOM 1375 C C . SER A 1 170 ? -13.221 13.731 39.065 1.00 86.69 170 SER A C 1
ATOM 1377 O O . SER A 1 170 ? -14.060 12.887 38.744 1.00 86.69 170 SER A O 1
ATOM 1379 N N . ASP A 1 171 ? -13.351 14.466 40.171 1.00 86.25 171 ASP A N 1
ATOM 1380 C CA . ASP A 1 171 ? -14.474 14.333 41.118 1.00 86.25 171 ASP A CA 1
ATOM 1381 C C . ASP A 1 171 ? -15.855 14.543 40.470 1.00 86.25 171 ASP A C 1
ATOM 1383 O O . ASP A 1 171 ? -16.892 14.184 41.030 1.00 86.25 171 ASP A O 1
ATOM 1387 N N . LYS A 1 172 ? -15.889 15.153 39.278 1.00 92.25 172 LYS A N 1
ATOM 1388 C CA . LYS A 1 172 ? -17.121 15.483 38.553 1.00 92.25 172 LYS A CA 1
ATOM 1389 C C . LYS A 1 172 ? -17.282 14.746 37.234 1.00 92.25 172 LYS A C 1
ATOM 1391 O O . LYS A 1 172 ? -18.317 14.947 36.596 1.00 92.25 172 LYS A O 1
ATOM 1396 N N . LEU A 1 173 ? -16.307 13.931 36.829 1.00 91.50 173 LEU A N 1
ATOM 1397 C CA . LEU A 1 173 ? -16.280 13.283 35.523 1.00 91.50 173 LEU A CA 1
ATOM 1398 C C . LEU A 1 173 ? -15.673 11.880 35.602 1.00 91.50 173 LEU A C 1
ATOM 1400 O O . LEU A 1 173 ? -14.542 11.696 36.052 1.00 91.50 173 LEU A O 1
ATOM 1404 N N . ALA A 1 174 ? -16.392 10.901 35.063 1.00 93.12 174 ALA A N 1
ATOM 1405 C CA . ALA A 1 174 ? -15.868 9.560 34.847 1.00 93.12 174 ALA A CA 1
ATOM 1406 C C . ALA A 1 174 ? -16.116 9.095 33.409 1.00 93.12 174 ALA A C 1
ATOM 1408 O O . ALA A 1 174 ? -17.144 9.406 32.801 1.00 93.12 174 ALA A O 1
ATOM 1409 N N . LEU A 1 175 ? -15.158 8.336 32.879 1.00 93.12 175 LEU A N 1
ATOM 1410 C CA . LEU A 1 175 ? -15.255 7.636 31.606 1.00 93.12 175 LEU A CA 1
ATOM 1411 C C . LEU A 1 175 ? -15.655 6.184 31.857 1.00 93.12 175 LEU A C 1
ATOM 1413 O O . LEU A 1 175 ? -14.979 5.474 32.597 1.00 93.12 175 LEU A O 1
ATOM 1417 N N . PHE A 1 176 ? -16.720 5.740 31.204 1.00 93.06 176 PHE A N 1
ATOM 1418 C CA . PHE A 1 176 ? -17.174 4.357 31.219 1.00 93.06 176 PHE A CA 1
ATOM 1419 C C . PHE A 1 176 ? -16.874 3.705 29.869 1.00 93.06 176 PHE A C 1
ATOM 1421 O O . PHE A 1 176 ? -17.191 4.263 28.816 1.00 93.06 176 PHE A O 1
ATOM 1428 N N . GLU A 1 177 ? -16.270 2.521 29.898 1.00 93.38 177 GLU A N 1
ATOM 1429 C CA . GLU A 1 177 ? -16.184 1.628 28.745 1.00 93.38 177 GLU A CA 1
ATOM 1430 C C . GLU A 1 177 ? -17.273 0.561 28.858 1.00 93.38 177 GLU A C 1
ATOM 1432 O O . GLU A 1 177 ? -17.365 -0.140 29.864 1.00 93.38 177 GLU A O 1
ATOM 1437 N N . GLU A 1 178 ? -18.089 0.427 27.817 1.00 92.06 178 GLU A N 1
ATOM 1438 C CA . GLU A 1 178 ? -19.201 -0.528 27.743 1.00 92.06 178 GLU A CA 1
ATOM 1439 C C . GLU A 1 178 ? -19.112 -1.327 26.433 1.00 92.06 178 GLU A C 1
ATOM 1441 O O . GLU A 1 178 ? -18.628 -0.784 25.427 1.00 92.06 178 GLU A O 1
ATOM 1446 N N . PRO A 1 179 ? -19.587 -2.587 26.383 1.00 89.62 179 PRO A N 1
ATOM 1447 C CA . PRO A 1 179 ? -19.677 -3.318 25.135 1.00 89.62 179 PRO A CA 1
ATOM 1448 C C . PRO A 1 179 ? -20.697 -2.632 24.223 1.00 89.62 179 PRO A C 1
ATOM 1450 O O . PRO A 1 179 ? -21.727 -2.111 24.664 1.00 89.62 179 PRO A O 1
ATOM 1453 N N . LYS A 1 180 ? -20.404 -2.625 22.927 1.00 86.12 180 LYS A N 1
ATOM 1454 C CA . LYS A 1 180 ? -21.340 -2.207 21.888 1.00 86.12 180 LYS A CA 1
ATOM 1455 C C . LYS A 1 180 ? -21.833 -3.459 21.170 1.00 86.12 180 LYS A C 1
ATOM 1457 O O . LYS A 1 180 ? -21.019 -4.264 20.722 1.00 86.12 180 LYS A O 1
ATOM 1462 N N . ALA A 1 181 ? -23.153 -3.624 21.090 1.00 78.94 181 ALA A N 1
ATOM 1463 C CA . ALA A 1 181 ? -23.757 -4.746 20.383 1.00 78.94 181 ALA A CA 1
ATOM 1464 C C . ALA A 1 181 ? -23.308 -4.759 18.912 1.00 78.94 181 ALA A C 1
ATOM 1466 O O . ALA A 1 181 ? -23.246 -3.716 18.258 1.00 78.94 181 ALA A O 1
ATOM 1467 N N . LEU A 1 182 ? -22.970 -5.948 18.408 1.00 76.06 182 LEU A N 1
ATOM 1468 C CA . LEU A 1 182 ? -22.511 -6.151 17.030 1.00 76.06 182 LEU A CA 1
ATOM 1469 C C . LEU A 1 182 ? -23.655 -6.253 16.017 1.00 76.06 182 LEU A C 1
ATOM 1471 O O . LEU A 1 182 ? -23.394 -6.178 14.820 1.00 76.06 182 LEU A O 1
ATOM 1475 N N . THR A 1 183 ? -24.899 -6.394 16.485 1.00 71.69 183 THR A N 1
ATOM 1476 C CA . THR A 1 183 ? -26.107 -6.523 15.651 1.00 71.69 183 THR A CA 1
ATOM 1477 C C . THR A 1 183 ? -26.295 -5.365 14.672 1.00 71.69 183 THR A C 1
ATOM 1479 O O . THR A 1 183 ? -26.944 -5.540 13.649 1.00 71.69 183 THR A O 1
ATOM 1482 N N . ASP A 1 184 ? -25.669 -4.218 14.942 1.00 64.31 184 ASP A N 1
ATOM 1483 C CA . ASP A 1 184 ? -25.836 -2.994 14.157 1.00 64.31 184 ASP A CA 1
ATOM 1484 C C . ASP A 1 184 ? -24.630 -2.697 13.246 1.00 64.31 184 ASP A C 1
ATOM 1486 O O . ASP A 1 184 ? -24.528 -1.606 12.678 1.00 64.31 184 ASP A O 1
ATOM 1490 N N . HIS A 1 185 ? -23.664 -3.618 13.129 1.00 75.69 185 HIS A N 1
ATOM 1491 C CA . HIS A 1 185 ? -22.491 -3.417 12.279 1.00 75.69 185 HIS A CA 1
ATOM 1492 C C . HIS A 1 185 ? -22.614 -4.155 10.945 1.00 75.69 185 HIS A C 1
ATOM 1494 O O . HIS A 1 185 ? -22.391 -5.360 10.856 1.00 75.69 185 HIS A O 1
ATOM 1500 N N . PHE A 1 186 ? -22.858 -3.387 9.886 1.00 77.94 186 PHE A N 1
ATOM 1501 C CA . PHE A 1 186 ? -22.753 -3.843 8.504 1.00 77.94 186 PHE A CA 1
ATOM 1502 C C . PHE A 1 186 ? -21.529 -3.198 7.851 1.00 77.94 186 PHE A C 1
ATOM 1504 O O . PHE A 1 186 ? -21.322 -1.989 7.969 1.00 77.94 186 PHE A O 1
ATOM 1511 N N . SER A 1 187 ? -20.711 -4.001 7.167 1.00 83.19 187 SER A N 1
ATOM 1512 C CA . SER A 1 187 ? -19.506 -3.532 6.478 1.00 83.19 187 SER A CA 1
ATOM 1513 C C . SER A 1 187 ? -19.456 -4.076 5.048 1.00 83.19 187 SER A C 1
ATOM 1515 O O . SER A 1 187 ? -19.475 -5.297 4.859 1.00 83.19 187 SER A O 1
ATOM 1517 N N . PRO A 1 188 ? -19.370 -3.214 4.018 1.00 90.25 188 PRO A N 1
ATOM 1518 C CA . PRO A 1 188 ? -19.231 -3.631 2.626 1.00 90.25 188 PRO A CA 1
ATOM 1519 C C . PRO A 1 188 ? -17.772 -4.003 2.300 1.00 90.25 188 PRO A C 1
ATOM 1521 O O . PRO A 1 188 ? -17.201 -3.538 1.317 1.00 90.25 188 PRO A O 1
ATOM 1524 N N . ILE A 1 189 ? -17.153 -4.847 3.129 1.00 91.25 189 ILE A N 1
ATOM 1525 C CA . ILE A 1 189 ? -15.706 -5.114 3.105 1.00 91.25 189 ILE A CA 1
ATOM 1526 C C . ILE A 1 189 ? -15.197 -5.600 1.742 1.00 91.25 189 ILE A C 1
ATOM 1528 O O . ILE A 1 189 ? -14.135 -5.182 1.296 1.00 91.25 189 ILE A O 1
ATOM 1532 N N . HIS A 1 190 ? -15.988 -6.409 1.036 1.00 91.56 190 HIS A N 1
ATOM 1533 C CA . HIS A 1 190 ? -15.684 -6.901 -0.311 1.00 91.56 190 HIS A CA 1
ATOM 1534 C C . HIS A 1 190 ? -15.531 -5.778 -1.354 1.00 91.56 190 HIS A C 1
ATOM 1536 O O . HIS A 1 190 ? -14.794 -5.943 -2.322 1.00 91.56 190 HIS A O 1
ATOM 1542 N N . LEU A 1 191 ? -16.180 -4.623 -1.162 1.00 93.88 191 LEU A N 1
ATOM 1543 C CA . LEU A 1 191 ? -15.981 -3.439 -2.007 1.00 93.88 191 LEU A CA 1
ATOM 1544 C C . LEU A 1 191 ? -14.647 -2.752 -1.700 1.00 93.88 191 LEU A C 1
ATOM 1546 O O . LEU A 1 191 ? -13.963 -2.279 -2.602 1.00 93.88 191 LEU A O 1
ATOM 1550 N N . GLY A 1 192 ? -14.257 -2.715 -0.423 1.00 93.94 192 GLY A N 1
ATOM 1551 C CA . GLY A 1 192 ? -12.942 -2.220 -0.023 1.00 93.94 192 GLY A CA 1
ATOM 1552 C C . GLY A 1 192 ? -11.811 -3.119 -0.527 1.00 93.94 192 GLY A C 1
ATOM 1553 O O . GLY A 1 192 ? -10.793 -2.612 -0.987 1.00 93.94 192 GLY A O 1
ATOM 1554 N N . ILE A 1 193 ? -12.006 -4.441 -0.502 1.00 92.56 193 ILE A N 1
ATOM 1555 C CA . ILE A 1 193 ? -11.034 -5.410 -1.021 1.00 92.56 193 ILE A CA 1
ATOM 1556 C C . ILE A 1 193 ? -10.862 -5.258 -2.541 1.00 92.56 193 ILE A C 1
ATOM 1558 O O . ILE A 1 193 ? -9.725 -5.189 -2.990 1.00 92.56 193 ILE A O 1
ATOM 1562 N N . GLN A 1 194 ? -11.945 -5.062 -3.309 1.00 93.31 194 GLN A N 1
ATOM 1563 C CA . GLN A 1 194 ? -11.863 -4.742 -4.749 1.00 93.31 194 GLN A CA 1
ATOM 1564 C C . GLN A 1 194 ? -10.928 -3.563 -5.046 1.00 93.31 194 GLN A C 1
ATOM 1566 O O . GLN A 1 194 ? -10.134 -3.624 -5.983 1.00 93.31 194 GLN A O 1
ATOM 1571 N N . ILE A 1 195 ? -10.996 -2.496 -4.240 1.00 93.75 195 ILE A N 1
ATOM 1572 C CA . ILE A 1 195 ? -10.109 -1.335 -4.397 1.00 93.75 195 ILE A CA 1
ATOM 1573 C C . ILE A 1 195 ? -8.657 -1.719 -4.109 1.00 93.75 195 ILE A C 1
ATOM 1575 O O . ILE A 1 195 ? -7.773 -1.342 -4.876 1.00 93.75 195 ILE A O 1
ATOM 1579 N N . LEU A 1 196 ? -8.406 -2.448 -3.017 1.00 92.56 196 LEU A N 1
ATOM 1580 C CA . LEU A 1 196 ? -7.053 -2.853 -2.635 1.00 92.56 196 LEU A CA 1
ATOM 1581 C C . LEU A 1 196 ? -6.417 -3.783 -3.672 1.00 92.56 196 LEU A C 1
ATOM 1583 O O . LEU A 1 196 ? -5.239 -3.616 -3.975 1.00 92.56 196 LEU A O 1
ATOM 1587 N N . ASP A 1 197 ? -7.176 -4.722 -4.233 1.00 92.31 197 ASP A N 1
ATOM 1588 C CA . ASP A 1 197 ? -6.650 -5.615 -5.265 1.00 92.31 197 ASP A CA 1
ATOM 1589 C C . ASP A 1 197 ? -6.406 -4.872 -6.576 1.00 92.31 197 ASP A C 1
ATOM 1591 O O . ASP A 1 197 ? -5.347 -5.035 -7.168 1.00 92.31 197 ASP A O 1
ATOM 1595 N N . SER A 1 198 ? -7.313 -3.973 -6.977 1.00 93.06 198 SER A N 1
ATOM 1596 C CA . SER A 1 198 ? -7.092 -3.120 -8.156 1.00 93.06 198 SER A CA 1
ATOM 1597 C C . SER A 1 198 ? -5.849 -2.239 -7.993 1.00 93.06 198 SER A C 1
ATOM 1599 O O . SER A 1 198 ? -5.128 -1.992 -8.953 1.00 93.06 198 SER A O 1
ATOM 1601 N N . SER A 1 199 ? -5.589 -1.751 -6.775 1.00 92.75 199 SER A N 1
ATOM 1602 C CA . SER A 1 199 ? -4.388 -0.966 -6.474 1.00 92.75 199 SER A CA 1
ATOM 1603 C C . SER A 1 199 ? -3.118 -1.799 -6.628 1.00 92.75 199 SER A C 1
ATOM 1605 O O . SER A 1 199 ? -2.145 -1.315 -7.196 1.00 92.75 199 SER A O 1
ATOM 1607 N N . LYS A 1 200 ? -3.125 -3.048 -6.146 1.00 93.56 200 LYS A N 1
ATOM 1608 C CA . LYS A 1 200 ? -1.992 -3.966 -6.317 1.00 93.56 200 LYS A CA 1
ATOM 1609 C C . LYS A 1 200 ? -1.792 -4.344 -7.773 1.00 93.56 200 LYS A C 1
ATOM 1611 O O . LYS A 1 200 ? -0.660 -4.345 -8.217 1.00 93.56 200 LYS A O 1
ATOM 1616 N N . HIS A 1 201 ? -2.867 -4.588 -8.513 1.00 95.44 201 HIS A N 1
ATOM 1617 C CA . HIS A 1 201 ? -2.800 -4.912 -9.933 1.00 95.44 201 HIS A CA 1
ATOM 1618 C C . HIS A 1 201 ? -2.083 -3.837 -10.754 1.00 95.44 201 HIS A C 1
ATOM 1620 O O . HIS A 1 201 ? -1.225 -4.157 -11.573 1.00 95.44 201 HIS A O 1
ATOM 1626 N N . ILE A 1 202 ? -2.378 -2.557 -10.491 1.00 95.25 202 ILE A N 1
ATOM 1627 C CA . ILE A 1 202 ? -1.677 -1.433 -11.132 1.00 95.25 202 ILE A CA 1
ATOM 1628 C C . ILE A 1 202 ? -0.171 -1.512 -10.856 1.00 95.25 202 ILE A C 1
ATOM 1630 O O . ILE A 1 202 ? 0.622 -1.389 -11.785 1.00 95.25 202 ILE A O 1
ATOM 1634 N N . MET A 1 203 ? 0.224 -1.766 -9.606 1.00 95.38 203 MET A N 1
ATOM 1635 C CA . MET A 1 203 ? 1.637 -1.911 -9.244 1.00 95.38 203 MET A CA 1
ATOM 1636 C C . MET A 1 203 ? 2.264 -3.158 -9.875 1.00 95.38 203 MET A C 1
ATOM 1638 O O . MET A 1 203 ? 3.327 -3.063 -10.476 1.00 95.38 203 MET A O 1
ATOM 1642 N N . ASN A 1 204 ? 1.598 -4.312 -9.800 1.00 95.69 204 ASN A N 1
ATOM 1643 C CA . ASN A 1 204 ? 2.079 -5.588 -10.329 1.00 95.69 204 ASN A CA 1
ATOM 1644 C C . ASN A 1 204 ? 2.355 -5.503 -11.833 1.00 95.69 204 ASN A C 1
ATOM 1646 O O . ASN A 1 204 ? 3.404 -5.949 -12.283 1.00 95.69 204 ASN A O 1
ATOM 1650 N N . ARG A 1 205 ? 1.470 -4.859 -12.604 1.00 95.81 205 ARG A N 1
ATOM 1651 C CA . ARG A 1 205 ? 1.660 -4.668 -14.051 1.00 95.81 205 ARG A CA 1
ATOM 1652 C C . ARG A 1 205 ? 2.938 -3.921 -14.398 1.00 95.81 205 ARG A C 1
ATOM 1654 O O . ARG A 1 205 ? 3.547 -4.236 -15.416 1.00 95.81 205 ARG A O 1
ATOM 1661 N N . VAL A 1 206 ? 3.313 -2.934 -13.587 1.00 95.94 206 VAL A N 1
ATOM 1662 C CA . VAL A 1 206 ? 4.538 -2.156 -13.792 1.00 95.94 206 VAL A CA 1
ATOM 1663 C C . VAL A 1 206 ? 5.747 -2.928 -13.284 1.00 95.94 206 VAL A C 1
ATOM 1665 O O . VAL A 1 206 ? 6.714 -3.078 -14.016 1.00 95.94 206 VAL A O 1
ATOM 1668 N N . MET A 1 207 ? 5.684 -3.465 -12.064 1.00 96.62 207 MET A N 1
ATOM 1669 C CA . MET A 1 207 ? 6.827 -4.119 -11.422 1.00 96.62 207 MET A CA 1
ATOM 1670 C C . MET A 1 207 ? 7.207 -5.440 -12.090 1.00 96.62 207 MET A C 1
ATOM 1672 O O . MET A 1 207 ? 8.387 -5.689 -12.308 1.00 96.62 207 MET A O 1
ATOM 1676 N N . CYS A 1 208 ? 6.228 -6.276 -12.449 1.00 97.12 208 CYS A N 1
ATOM 1677 C CA . CYS A 1 208 ? 6.505 -7.527 -13.152 1.00 97.12 208 CYS A CA 1
ATOM 1678 C C . CYS A 1 208 ? 7.035 -7.261 -14.561 1.00 97.12 208 CYS A C 1
ATOM 1680 O O . CYS A 1 208 ? 7.976 -7.925 -14.974 1.00 97.12 208 CYS A O 1
ATOM 1682 N N . LEU A 1 209 ? 6.495 -6.256 -15.263 1.00 97.56 209 LEU A N 1
ATOM 1683 C CA . LEU A 1 209 ? 7.013 -5.869 -16.574 1.00 97.56 209 LEU A CA 1
ATOM 1684 C C . LEU A 1 209 ? 8.435 -5.304 -16.481 1.00 97.56 209 LEU A C 1
ATOM 1686 O O . LEU A 1 209 ? 9.264 -5.628 -17.322 1.00 97.56 209 LEU A O 1
ATOM 1690 N N . ALA A 1 210 ? 8.719 -4.487 -15.464 1.00 97.12 210 ALA A N 1
ATOM 1691 C CA . ALA A 1 210 ? 10.062 -3.982 -15.203 1.00 97.12 210 ALA A CA 1
ATOM 1692 C C . ALA A 1 210 ? 11.048 -5.137 -14.981 1.00 97.12 210 ALA A C 1
ATOM 1694 O O . ALA A 1 210 ? 12.093 -5.177 -15.623 1.00 97.12 210 ALA A O 1
ATOM 1695 N N . GLU A 1 211 ? 10.675 -6.124 -14.165 1.00 96.00 211 GLU A N 1
ATOM 1696 C CA . GLU A 1 211 ? 11.465 -7.344 -13.972 1.00 96.00 211 GLU A CA 1
ATOM 1697 C C . GLU A 1 211 ? 11.658 -8.121 -15.289 1.00 96.00 211 GLU A C 1
ATOM 1699 O O . GLU A 1 211 ? 12.778 -8.519 -15.597 1.00 96.00 211 GLU A O 1
ATOM 1704 N N . ASP A 1 212 ? 10.608 -8.274 -16.106 1.00 96.25 212 ASP A N 1
ATOM 1705 C CA . ASP A 1 212 ? 10.661 -8.999 -17.388 1.00 96.25 212 ASP A CA 1
AT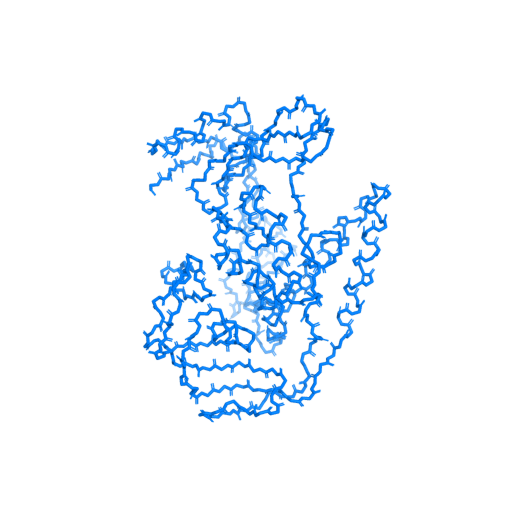OM 1706 C C . ASP A 1 212 ? 11.624 -8.359 -18.407 1.00 96.25 212 ASP A C 1
ATOM 1708 O O . ASP A 1 212 ? 12.210 -9.064 -19.232 1.00 96.25 212 ASP A O 1
ATOM 1712 N N . ILE A 1 213 ? 11.815 -7.036 -18.350 1.00 96.19 213 ILE A N 1
ATOM 1713 C CA . ILE A 1 213 ? 12.741 -6.298 -19.228 1.00 96.19 213 ILE A CA 1
ATOM 1714 C C . ILE A 1 213 ? 14.095 -5.991 -18.568 1.00 96.19 213 ILE A C 1
ATOM 1716 O O . ILE A 1 213 ? 14.899 -5.265 -19.149 1.00 96.19 213 ILE A O 1
ATOM 1720 N N . ASN A 1 214 ? 14.365 -6.543 -17.379 1.00 94.81 214 ASN A N 1
ATOM 1721 C CA . ASN A 1 214 ? 15.555 -6.262 -16.564 1.00 94.81 214 ASN A CA 1
ATOM 1722 C C . ASN A 1 214 ? 15.728 -4.776 -16.183 1.00 94.81 214 ASN A C 1
ATOM 1724 O O . ASN A 1 214 ? 16.849 -4.287 -16.043 1.00 94.81 214 ASN A O 1
ATOM 1728 N N . ALA A 1 215 ? 14.624 -4.050 -16.005 1.00 95.31 215 ALA A N 1
ATOM 1729 C CA . ALA A 1 215 ? 14.618 -2.730 -15.389 1.00 95.31 215 ALA A CA 1
ATOM 1730 C C . ALA A 1 215 ? 14.577 -2.893 -13.861 1.00 95.31 215 ALA A C 1
ATOM 1732 O O . ALA A 1 215 ? 13.540 -3.221 -13.277 1.00 95.31 215 ALA A O 1
ATOM 1733 N N . ASN A 1 216 ? 15.729 -2.709 -13.215 1.00 90.00 216 ASN A N 1
ATOM 1734 C CA . ASN A 1 216 ? 15.906 -3.037 -11.805 1.00 90.00 216 ASN A CA 1
ATOM 1735 C C . ASN A 1 216 ? 15.109 -2.100 -10.893 1.00 90.00 216 ASN A C 1
ATOM 1737 O O . ASN A 1 216 ? 15.264 -0.881 -10.928 1.00 90.00 216 ASN A O 1
ATOM 1741 N N . ILE A 1 217 ? 14.293 -2.697 -10.024 1.00 95.00 217 ILE A N 1
ATOM 1742 C CA . ILE A 1 217 ? 13.601 -2.003 -8.938 1.00 95.00 217 ILE A CA 1
ATOM 1743 C C . ILE A 1 217 ? 14.288 -2.377 -7.627 1.00 95.00 217 ILE A C 1
ATOM 1745 O O . ILE A 1 217 ? 14.299 -3.545 -7.235 1.00 95.00 217 ILE A O 1
ATOM 1749 N N . SER A 1 218 ? 14.821 -1.378 -6.931 1.00 93.31 218 SER A N 1
ATOM 1750 C CA . SER A 1 218 ? 15.581 -1.560 -5.687 1.00 93.31 218 SER A CA 1
ATOM 1751 C C . SER A 1 218 ? 14.692 -1.529 -4.443 1.00 93.31 218 SER A C 1
ATOM 1753 O O . SER A 1 218 ? 14.997 -2.162 -3.432 1.00 93.31 218 SER A O 1
ATOM 1755 N N . TYR A 1 219 ? 13.567 -0.811 -4.497 1.00 93.44 219 TYR A N 1
ATOM 1756 C CA . TYR A 1 219 ? 12.668 -0.641 -3.356 1.00 93.44 219 TYR A CA 1
ATOM 1757 C C . TYR A 1 219 ? 11.222 -0.385 -3.800 1.00 93.44 219 TYR A C 1
ATOM 1759 O O . TYR A 1 219 ? 10.978 0.146 -4.879 1.00 93.44 219 TYR A O 1
ATOM 1767 N N . GLN A 1 220 ? 10.254 -0.741 -2.949 1.00 90.56 220 GLN A N 1
ATOM 1768 C CA . GLN A 1 220 ? 8.830 -0.450 -3.149 1.00 90.56 220 GLN A CA 1
ATOM 1769 C C . GLN A 1 220 ? 8.135 -0.063 -1.834 1.00 90.56 220 GLN A C 1
ATOM 1771 O O . GLN A 1 220 ? 8.394 -0.651 -0.778 1.00 90.56 220 GLN A O 1
ATOM 1776 N N . ASP A 1 221 ? 7.188 0.875 -1.895 1.00 87.19 221 ASP A N 1
ATOM 1777 C CA . ASP A 1 221 ? 6.259 1.161 -0.796 1.00 87.19 221 ASP A CA 1
ATOM 1778 C C . ASP A 1 221 ? 4.858 1.479 -1.313 1.00 87.19 221 ASP A C 1
ATOM 1780 O O . ASP A 1 221 ? 4.557 2.609 -1.666 1.00 87.19 221 ASP A O 1
ATOM 1784 N N . THR A 1 222 ? 3.965 0.490 -1.238 1.00 84.81 222 THR A N 1
ATOM 1785 C CA . THR A 1 222 ? 2.517 0.613 -1.486 1.00 84.81 222 THR A CA 1
ATOM 1786 C C . THR A 1 222 ? 2.135 1.055 -2.905 1.00 84.81 222 THR A C 1
ATOM 1788 O O . THR A 1 222 ? 1.548 0.258 -3.631 1.00 84.81 222 THR A O 1
ATOM 1791 N N . ASP A 1 223 ? 2.409 2.303 -3.266 1.00 88.62 223 ASP A N 1
ATOM 1792 C CA . ASP A 1 223 ? 2.095 2.970 -4.529 1.00 88.62 223 ASP A CA 1
ATOM 1793 C C . ASP A 1 223 ? 3.311 3.686 -5.153 1.00 88.62 223 ASP A C 1
ATOM 1795 O O . ASP A 1 223 ? 3.157 4.429 -6.120 1.00 88.62 223 ASP A O 1
ATOM 1799 N N . SER A 1 224 ? 4.520 3.440 -4.637 1.00 92.00 224 SER A N 1
ATOM 1800 C CA . SER A 1 224 ? 5.781 3.937 -5.194 1.00 92.00 224 SER A CA 1
ATOM 1801 C C . SER A 1 224 ? 6.841 2.841 -5.314 1.00 92.00 224 SER A C 1
ATOM 1803 O O . SER A 1 224 ? 6.767 1.797 -4.654 1.00 92.00 224 SER A O 1
ATOM 1805 N N . MET A 1 225 ? 7.834 3.090 -6.170 1.00 94.75 225 MET A N 1
ATOM 1806 C CA . MET A 1 225 ? 9.001 2.234 -6.367 1.00 94.75 225 MET A CA 1
ATOM 1807 C C . MET A 1 225 ? 10.240 3.075 -6.690 1.00 94.75 225 MET A C 1
ATOM 1809 O O . MET A 1 225 ? 10.117 4.132 -7.309 1.00 94.75 225 MET A O 1
ATOM 1813 N N . HIS A 1 226 ? 11.414 2.585 -6.299 1.00 95.56 226 HIS A N 1
ATOM 1814 C CA . HIS A 1 226 ? 12.710 3.125 -6.707 1.00 95.56 226 HIS A CA 1
ATOM 1815 C C . HIS A 1 226 ? 13.257 2.264 -7.838 1.00 95.56 226 HIS A C 1
ATOM 1817 O O . HIS A 1 226 ? 13.478 1.068 -7.646 1.00 95.56 226 HIS A O 1
ATOM 1823 N N . ILE A 1 227 ? 13.446 2.879 -8.998 1.00 95.25 227 ILE A N 1
ATOM 1824 C CA . ILE A 1 227 ? 13.882 2.252 -10.247 1.00 95.25 227 ILE A CA 1
ATOM 1825 C C . ILE A 1 227 ? 14.998 3.096 -10.859 1.00 95.25 227 ILE A C 1
ATOM 1827 O O . ILE A 1 227 ? 14.992 4.320 -10.702 1.00 95.25 227 ILE A O 1
ATOM 1831 N N . ASP A 1 228 ? 15.924 2.450 -11.564 1.00 93.62 228 ASP A N 1
ATOM 1832 C CA . ASP A 1 228 ? 16.980 3.139 -12.306 1.00 93.62 228 ASP A CA 1
ATOM 1833 C C . ASP A 1 228 ? 16.372 4.147 -13.294 1.00 93.62 228 ASP A C 1
ATOM 1835 O O . ASP A 1 228 ? 15.531 3.802 -14.130 1.00 93.62 228 ASP A O 1
ATOM 1839 N N . TYR A 1 229 ? 16.796 5.409 -13.196 1.00 91.69 229 TYR A N 1
ATOM 1840 C CA . TYR A 1 229 ? 16.192 6.517 -13.940 1.00 91.69 229 TYR A CA 1
ATOM 1841 C C . TYR A 1 229 ? 16.254 6.307 -15.464 1.00 91.69 229 TYR A C 1
ATOM 1843 O O . TYR A 1 229 ? 15.255 6.495 -16.160 1.00 91.69 229 TYR A O 1
ATOM 1851 N N . ASP A 1 230 ? 17.378 5.796 -15.968 1.00 92.19 230 ASP A N 1
ATOM 1852 C CA . ASP A 1 230 ? 17.592 5.522 -17.397 1.00 92.19 230 ASP A CA 1
ATOM 1853 C C . ASP A 1 230 ? 16.733 4.362 -17.938 1.00 92.19 230 ASP A C 1
ATOM 1855 O O . ASP A 1 230 ? 16.518 4.236 -19.150 1.00 92.19 230 ASP A O 1
ATOM 1859 N N . ALA A 1 231 ? 16.199 3.512 -17.055 1.00 94.81 231 ALA A N 1
ATOM 1860 C CA . ALA A 1 231 ? 15.306 2.421 -17.434 1.00 94.81 231 ALA A CA 1
ATOM 1861 C C . ALA A 1 231 ? 13.848 2.885 -17.609 1.00 94.81 231 ALA A C 1
ATOM 1863 O O . ALA A 1 231 ? 13.056 2.198 -18.259 1.00 94.81 231 ALA A O 1
ATOM 1864 N N . VAL A 1 232 ? 13.480 4.059 -17.078 1.00 94.75 232 VAL A N 1
ATOM 1865 C CA . VAL A 1 232 ? 12.099 4.568 -17.100 1.00 94.75 232 VAL A CA 1
ATOM 1866 C C . VAL A 1 232 ? 11.546 4.750 -18.524 1.00 94.75 232 VAL A C 1
ATOM 1868 O O . VAL A 1 232 ? 10.418 4.303 -18.752 1.00 94.75 232 VAL A O 1
ATOM 1871 N N . PRO A 1 233 ? 12.276 5.332 -19.503 1.00 95.38 233 PRO A N 1
ATOM 1872 C CA . PRO A 1 233 ? 11.772 5.453 -20.875 1.00 95.38 233 PRO A CA 1
ATOM 1873 C C . PRO A 1 233 ? 11.474 4.092 -21.517 1.00 95.38 233 PRO A C 1
ATOM 1875 O O . PRO A 1 233 ? 10.392 3.885 -22.061 1.00 95.38 233 PRO A O 1
ATOM 1878 N N . HIS A 1 234 ? 12.387 3.129 -21.361 1.00 96.81 234 HIS A N 1
ATOM 1879 C CA . HIS A 1 234 ? 12.226 1.771 -21.886 1.00 96.81 234 HIS A CA 1
ATOM 1880 C C . HIS A 1 234 ? 11.029 1.050 -21.252 1.00 96.81 234 HIS A C 1
ATOM 1882 O O . HIS A 1 234 ? 10.261 0.378 -21.942 1.00 96.81 234 HIS A O 1
ATOM 1888 N N . LEU A 1 235 ? 10.830 1.223 -19.941 1.00 97.75 235 LEU A N 1
ATOM 1889 C CA . LEU A 1 235 ? 9.669 0.684 -19.240 1.00 97.75 235 LEU A CA 1
ATOM 1890 C C . LEU A 1 235 ? 8.362 1.329 -19.716 1.00 97.75 235 LEU A C 1
ATOM 1892 O O . LEU A 1 235 ? 7.358 0.631 -19.850 1.00 97.75 235 LEU A O 1
ATOM 1896 N N . ALA A 1 236 ? 8.354 2.634 -19.995 1.00 97.62 236 ALA A N 1
ATOM 1897 C CA . ALA A 1 236 ? 7.179 3.322 -20.520 1.00 97.62 236 ALA A CA 1
ATOM 1898 C C . ALA A 1 236 ? 6.775 2.786 -21.905 1.00 97.62 236 ALA A C 1
ATOM 1900 O O . ALA A 1 236 ? 5.597 2.481 -22.111 1.00 97.62 236 ALA A O 1
ATOM 1901 N N . ASP A 1 237 ? 7.740 2.580 -22.805 1.00 98.00 237 ASP A N 1
ATOM 1902 C CA . ASP A 1 237 ? 7.510 2.008 -24.139 1.00 98.00 237 ASP A CA 1
ATOM 1903 C C . ASP A 1 237 ? 7.014 0.556 -24.066 1.00 98.00 237 ASP A C 1
ATOM 1905 O O . ASP A 1 237 ? 6.051 0.171 -24.745 1.00 98.00 237 ASP A O 1
ATOM 1909 N N . ALA A 1 238 ? 7.625 -0.255 -23.195 1.00 98.06 238 ALA A N 1
ATOM 1910 C CA . ALA A 1 238 ? 7.191 -1.626 -22.945 1.00 98.06 238 ALA A CA 1
ATOM 1911 C C . ALA A 1 238 ? 5.765 -1.663 -22.376 1.00 98.06 238 ALA A C 1
ATOM 1913 O O . ALA A 1 238 ? 4.937 -2.465 -22.810 1.00 98.06 238 ALA A O 1
ATOM 1914 N N . TYR A 1 239 ? 5.446 -0.767 -21.438 1.00 98.00 239 TYR A N 1
ATOM 1915 C CA . TYR A 1 239 ? 4.127 -0.691 -20.813 1.00 98.00 239 TYR A CA 1
ATOM 1916 C C . TYR A 1 239 ? 3.055 -0.253 -21.814 1.00 98.00 239 TYR A C 1
ATOM 1918 O O . TYR A 1 239 ? 1.958 -0.824 -21.839 1.00 98.00 239 TYR A O 1
ATOM 1926 N N . LYS A 1 240 ? 3.384 0.704 -22.688 1.00 97.88 240 LYS A N 1
ATOM 1927 C CA . LYS A 1 240 ? 2.514 1.111 -23.791 1.00 97.88 240 LYS A CA 1
ATOM 1928 C C . LYS A 1 240 ? 2.258 -0.046 -24.751 1.00 97.88 240 LYS A C 1
ATOM 1930 O O . LYS A 1 240 ? 1.112 -0.281 -25.116 1.00 97.88 240 LYS A O 1
ATOM 1935 N N . SER A 1 241 ? 3.294 -0.802 -25.100 1.00 97.94 241 SER A N 1
ATOM 1936 C CA . SER A 1 241 ? 3.185 -1.953 -26.003 1.00 97.94 241 SER A CA 1
ATOM 1937 C C . SER A 1 241 ? 2.370 -3.103 -25.401 1.00 97.94 241 SER A C 1
ATOM 1939 O O . SER A 1 241 ? 1.545 -3.700 -26.087 1.00 97.94 241 SER A O 1
ATOM 1941 N N . ALA A 1 242 ? 2.569 -3.402 -24.114 1.00 97.06 242 ALA A N 1
ATOM 1942 C CA . ALA A 1 242 ? 1.904 -4.510 -23.432 1.00 97.06 242 ALA A CA 1
ATOM 1943 C C . ALA A 1 242 ? 0.425 -4.231 -23.129 1.00 97.06 242 ALA A C 1
ATOM 1945 O O . ALA A 1 242 ? -0.384 -5.158 -23.087 1.00 97.06 242 ALA A O 1
ATOM 1946 N N . TYR A 1 243 ? 0.065 -2.966 -22.887 1.00 95.56 243 TYR A N 1
ATOM 1947 C CA . TYR A 1 243 ? -1.239 -2.637 -22.313 1.00 95.56 243 TYR A CA 1
ATOM 1948 C C . TYR A 1 243 ? -1.998 -1.490 -22.988 1.00 95.56 243 TYR A C 1
ATOM 1950 O O . TYR A 1 243 ? -3.069 -1.124 -22.499 1.00 95.56 243 TYR A O 1
ATOM 1958 N N . ASP A 1 244 ? -1.442 -0.892 -24.042 1.00 95.81 244 ASP A N 1
ATOM 1959 C CA . ASP A 1 244 ? -1.971 0.292 -24.735 1.00 95.81 244 ASP A CA 1
ATOM 1960 C C . ASP A 1 244 ? -2.303 1.464 -23.790 1.00 95.81 244 ASP A C 1
ATOM 1962 O O . ASP A 1 244 ? -3.279 2.200 -23.941 1.00 95.81 244 ASP A O 1
ATOM 1966 N N . LYS A 1 245 ? -1.476 1.649 -22.756 1.00 94.56 245 LYS A N 1
ATOM 1967 C CA . LYS A 1 245 ? -1.655 2.687 -21.733 1.00 94.56 245 LYS A CA 1
ATOM 1968 C C . LYS A 1 245 ? -0.375 3.477 -21.532 1.00 94.56 245 LYS A C 1
ATOM 1970 O O . LYS A 1 245 ? 0.715 2.927 -21.578 1.00 94.56 245 LYS A O 1
ATOM 1975 N N . GLU A 1 246 ? -0.529 4.767 -21.267 1.00 96.44 246 GLU A N 1
ATOM 1976 C CA . GLU A 1 246 ? 0.587 5.649 -20.930 1.00 96.44 246 GLU A CA 1
ATOM 1977 C C . GLU A 1 246 ? 1.021 5.417 -19.479 1.00 96.44 246 GLU A C 1
ATOM 1979 O O . GLU A 1 246 ? 0.223 5.635 -18.561 1.00 96.44 246 GLU A O 1
ATOM 1984 N N . LEU A 1 247 ? 2.272 4.996 -19.268 1.00 96.31 247 LEU A N 1
ATOM 1985 C CA . LEU A 1 247 ? 2.812 4.761 -17.927 1.00 96.31 247 LEU A CA 1
ATOM 1986 C C . LEU A 1 247 ? 3.060 6.070 -17.177 1.00 96.31 247 LEU A C 1
ATOM 1988 O O . LEU A 1 247 ? 2.666 6.192 -16.020 1.00 96.31 247 LEU A O 1
ATOM 1992 N N . ILE A 1 248 ? 3.719 7.031 -17.828 1.00 96.00 248 ILE A N 1
ATOM 1993 C CA . ILE A 1 248 ? 4.198 8.263 -17.199 1.00 96.00 248 ILE A CA 1
ATOM 1994 C C . ILE A 1 248 ? 3.256 9.424 -17.511 1.00 96.00 248 ILE A C 1
ATOM 1996 O O . ILE A 1 248 ? 2.870 9.640 -18.659 1.00 96.00 248 ILE A O 1
ATOM 2000 N N . GLY A 1 249 ? 2.891 10.198 -16.490 1.00 93.62 249 GLY A N 1
ATOM 2001 C CA . GLY A 1 249 ? 2.091 11.402 -16.670 1.00 93.62 249 GLY A CA 1
ATOM 2002 C C . GLY A 1 249 ? 1.378 11.875 -15.408 1.00 93.62 249 GLY A C 1
ATOM 2003 O O . GLY A 1 249 ? 1.698 11.489 -14.286 1.00 93.62 249 GLY A O 1
ATOM 2004 N N . LYS A 1 250 ? 0.420 12.786 -15.600 1.00 91.44 250 LYS A N 1
ATOM 2005 C CA . LYS A 1 250 ? -0.312 13.457 -14.512 1.00 91.44 250 LYS A CA 1
ATOM 2006 C C . LYS A 1 250 ? -1.736 12.935 -14.329 1.00 91.44 250 LYS A C 1
ATOM 2008 O O . LYS A 1 250 ? -2.416 13.405 -13.417 1.00 91.44 250 LYS A O 1
ATOM 2013 N N . ASP A 1 251 ? -2.202 12.027 -15.187 1.00 93.31 251 ASP A N 1
ATOM 2014 C CA . ASP A 1 251 ? -3.537 11.448 -15.079 1.00 93.31 251 ASP A CA 1
ATOM 2015 C C . ASP A 1 251 ? -3.601 10.342 -14.009 1.00 93.31 251 ASP A C 1
ATOM 2017 O O . ASP A 1 251 ? -2.596 9.806 -13.539 1.00 93.31 251 ASP A O 1
ATOM 2021 N N . MET A 1 252 ? -4.813 10.011 -13.575 1.00 91.31 252 MET A N 1
ATOM 2022 C CA . MET A 1 252 ? -5.054 9.004 -12.550 1.00 91.31 252 MET A CA 1
ATOM 2023 C C . MET A 1 252 ? -4.567 7.622 -13.004 1.00 91.31 252 MET A C 1
ATOM 2025 O O . MET A 1 252 ? -5.051 7.078 -13.992 1.00 91.31 252 MET A O 1
ATOM 2029 N N . GLY A 1 253 ? -3.693 7.009 -12.204 1.00 90.56 253 GLY A N 1
ATOM 2030 C CA . GLY A 1 253 ? -3.114 5.695 -12.497 1.00 90.56 253 GLY A CA 1
ATOM 2031 C C . GLY A 1 253 ? -1.823 5.752 -13.312 1.00 90.56 253 GLY A C 1
ATOM 2032 O O . GLY A 1 253 ? -1.250 4.697 -13.559 1.00 90.56 253 GLY A O 1
ATOM 2033 N N . GLN A 1 254 ? -1.367 6.949 -13.690 1.00 94.81 254 GLN A N 1
ATOM 2034 C CA . GLN A 1 254 ? -0.033 7.162 -14.240 1.00 94.81 254 GLN A CA 1
ATOM 2035 C C . GLN A 1 254 ? 0.986 7.412 -13.126 1.00 94.81 254 GLN A C 1
ATOM 2037 O O . GLN A 1 254 ? 0.652 7.898 -12.039 1.00 94.81 254 GLN A O 1
ATOM 2042 N N . PHE A 1 255 ? 2.239 7.112 -13.432 1.00 95.19 255 PHE A N 1
ATOM 2043 C CA . PHE A 1 255 ? 3.394 7.299 -12.572 1.00 95.19 255 PHE A CA 1
ATOM 2044 C C . PHE A 1 255 ? 4.118 8.597 -12.933 1.00 95.19 255 PHE A C 1
ATOM 2046 O O . PHE A 1 255 ? 4.041 9.102 -14.051 1.00 95.19 255 PHE A O 1
ATOM 2053 N N . HIS A 1 256 ? 4.802 9.169 -11.956 1.00 92.56 256 HIS A N 1
ATOM 2054 C CA . HIS A 1 256 ? 5.659 10.336 -12.122 1.00 92.56 256 HIS A CA 1
ATOM 2055 C C . HIS A 1 256 ? 6.723 10.305 -11.031 1.00 92.56 256 HIS A C 1
ATOM 2057 O O . HIS A 1 256 ? 6.552 9.630 -10.016 1.00 92.56 256 HIS A O 1
ATOM 2063 N N . VAL A 1 257 ? 7.803 11.051 -11.237 1.00 91.19 257 VAL A N 1
ATOM 2064 C CA . VAL A 1 257 ? 8.804 11.285 -10.197 1.00 91.19 257 VAL A CA 1
ATOM 2065 C C . VAL A 1 257 ? 8.140 12.024 -9.025 1.00 91.19 257 VAL A C 1
ATOM 2067 O O . VAL A 1 257 ? 7.530 13.074 -9.230 1.00 91.19 257 VAL A O 1
ATOM 2070 N N . ASP A 1 258 ? 8.235 11.460 -7.816 1.00 88.44 258 ASP A N 1
ATOM 2071 C CA . ASP A 1 258 ? 7.661 12.018 -6.570 1.00 88.44 258 ASP A CA 1
ATOM 2072 C C . ASP A 1 258 ? 8.683 12.834 -5.754 1.00 88.44 258 ASP A C 1
ATOM 2074 O O . ASP A 1 258 ? 8.389 13.299 -4.653 1.00 88.44 258 ASP A O 1
ATOM 2078 N N . PHE A 1 259 ? 9.899 13.016 -6.276 1.00 91.38 259 PHE A N 1
ATOM 2079 C CA . PHE A 1 259 ? 10.891 13.886 -5.655 1.00 91.38 259 PHE A CA 1
ATOM 2080 C C . PHE A 1 259 ? 10.538 15.362 -5.847 1.00 91.38 259 PHE A C 1
ATOM 2082 O O . PHE A 1 259 ? 10.032 15.777 -6.889 1.00 91.38 259 PHE A O 1
ATOM 2089 N N . ASP A 1 260 ? 10.827 16.147 -4.813 1.00 88.06 260 ASP A N 1
ATOM 2090 C CA . ASP A 1 260 ? 10.672 17.597 -4.790 1.00 88.06 260 ASP A CA 1
ATOM 2091 C C . ASP A 1 260 ? 11.975 18.201 -4.264 1.00 88.06 260 ASP A C 1
ATOM 2093 O O . ASP A 1 260 ? 12.506 17.750 -3.245 1.00 88.06 260 ASP A O 1
ATOM 2097 N N . LEU A 1 261 ? 12.506 19.183 -4.984 1.00 90.00 261 LEU A N 1
ATOM 2098 C CA . LEU A 1 261 ? 13.819 19.766 -4.745 1.00 90.00 261 LEU A CA 1
ATOM 2099 C C . LEU A 1 261 ? 13.748 21.265 -5.036 1.00 90.00 261 LEU A C 1
ATOM 2101 O O . LEU A 1 261 ? 13.582 21.706 -6.172 1.00 90.00 261 LEU A O 1
ATOM 2105 N N . HIS A 1 262 ? 13.842 22.077 -3.986 1.00 86.50 262 HIS A N 1
ATOM 2106 C CA . HIS A 1 262 ? 13.692 23.519 -4.134 1.00 86.50 262 HIS A CA 1
ATOM 2107 C C . HIS A 1 262 ? 14.843 24.112 -4.959 1.00 86.50 262 HIS A C 1
ATOM 2109 O O . HIS A 1 262 ? 16.005 24.004 -4.582 1.00 86.50 262 HIS A O 1
ATOM 2115 N N . GLY A 1 263 ? 14.507 24.813 -6.044 1.00 85.56 263 GLY A N 1
ATOM 2116 C CA . GLY A 1 263 ? 15.491 25.434 -6.932 1.00 85.56 263 GLY A CA 1
ATOM 2117 C C . GLY A 1 263 ? 16.027 24.513 -8.030 1.00 85.56 263 GLY A C 1
ATOM 2118 O O . GLY A 1 263 ? 16.917 24.938 -8.762 1.00 85.56 263 GLY A O 1
ATOM 2119 N N . SER A 1 264 ? 15.490 23.297 -8.181 1.00 88.69 264 SER A N 1
ATOM 2120 C CA . SER A 1 264 ? 15.822 22.418 -9.307 1.00 88.69 264 SER A CA 1
ATOM 2121 C C . SER A 1 264 ? 15.301 22.977 -10.634 1.00 88.69 264 SER A C 1
ATOM 2123 O O . SER A 1 264 ? 14.140 23.389 -10.728 1.00 88.69 264 SER A O 1
ATOM 2125 N N . ALA A 1 265 ? 16.124 22.922 -11.673 1.00 85.56 265 ALA A N 1
ATOM 2126 C CA . ALA A 1 265 ? 15.831 23.390 -13.020 1.00 85.56 265 ALA A CA 1
ATOM 2127 C C . ALA A 1 265 ? 15.784 22.225 -14.016 1.00 85.56 265 ALA A C 1
ATOM 2129 O O . ALA A 1 265 ? 16.506 22.227 -15.003 1.00 85.56 265 ALA A O 1
ATOM 2130 N N . GLY A 1 266 ? 14.885 21.267 -13.785 1.00 86.12 266 GLY A N 1
ATOM 2131 C CA . GLY A 1 266 ? 14.610 20.166 -14.705 1.00 86.12 266 GLY A CA 1
ATOM 2132 C C . GLY A 1 266 ? 14.098 18.935 -13.974 1.00 86.12 266 GLY A C 1
ATOM 2133 O O . GLY A 1 266 ? 13.330 19.062 -13.017 1.00 86.12 266 GLY A O 1
ATOM 2134 N N . ASN A 1 267 ? 14.471 17.749 -14.453 1.00 89.25 267 ASN A N 1
ATOM 2135 C CA . ASN A 1 267 ? 14.030 16.498 -13.849 1.00 89.25 267 ASN A CA 1
ATOM 2136 C C . ASN A 1 267 ? 14.884 16.172 -12.627 1.00 89.25 267 ASN A C 1
ATOM 2138 O O . ASN A 1 267 ? 16.105 16.282 -12.665 1.00 89.25 267 ASN A O 1
ATOM 2142 N N . ILE A 1 268 ? 14.223 15.766 -11.549 1.00 93.25 268 ILE A N 1
ATOM 2143 C CA . ILE A 1 268 ? 14.873 15.406 -10.291 1.00 93.25 268 ILE A CA 1
ATOM 2144 C C . ILE A 1 268 ? 15.098 13.897 -10.285 1.00 93.25 268 ILE A C 1
ATOM 2146 O O . ILE A 1 268 ? 14.194 13.133 -10.630 1.00 93.25 268 ILE A O 1
ATOM 2150 N N . TYR A 1 269 ? 16.274 13.463 -9.853 1.00 93.06 269 TYR A N 1
ATOM 2151 C CA . TYR A 1 269 ? 16.606 12.052 -9.691 1.00 93.06 269 TYR A CA 1
ATOM 2152 C C . TYR A 1 269 ? 17.444 11.841 -8.428 1.00 93.06 269 TYR A C 1
ATOM 2154 O O . TYR A 1 269 ? 17.988 12.783 -7.855 1.00 93.06 269 TYR A O 1
ATOM 2162 N N . ALA A 1 270 ? 17.522 10.594 -7.967 1.00 94.31 270 ALA A N 1
ATOM 2163 C CA . ALA A 1 270 ? 18.429 10.210 -6.895 1.00 94.31 270 ALA A CA 1
ATOM 2164 C C . ALA A 1 270 ? 19.741 9.718 -7.515 1.00 94.31 270 ALA A C 1
ATOM 2166 O O . ALA A 1 270 ? 19.724 8.779 -8.309 1.00 94.31 270 ALA A O 1
ATOM 2167 N N . LYS A 1 271 ? 20.871 10.342 -7.169 1.00 93.56 271 LYS A N 1
ATOM 2168 C CA . LYS A 1 271 ? 22.202 9.859 -7.586 1.00 93.56 271 LYS A CA 1
ATOM 2169 C C . LYS A 1 271 ? 22.726 8.737 -6.698 1.00 93.56 271 LYS A C 1
ATOM 2171 O O . LYS A 1 271 ? 23.601 7.980 -7.104 1.00 93.56 271 LYS A O 1
ATOM 2176 N N . GLU A 1 272 ? 22.188 8.645 -5.489 1.00 95.06 272 GLU A N 1
ATOM 2177 C CA . GLU A 1 272 ? 22.513 7.617 -4.514 1.00 95.06 272 GLU A CA 1
ATOM 2178 C C . GLU A 1 272 ? 21.305 7.380 -3.605 1.00 95.06 272 GLU A C 1
ATOM 2180 O O . GLU A 1 272 ? 20.612 8.329 -3.232 1.00 95.06 272 GLU A O 1
ATOM 2185 N N . SER A 1 273 ? 21.074 6.122 -3.228 1.00 95.88 273 SER A N 1
ATOM 2186 C CA . SER A 1 273 ? 20.031 5.738 -2.278 1.00 95.88 273 SER A CA 1
ATOM 2187 C C . SER A 1 273 ? 20.566 4.720 -1.273 1.00 95.88 273 SER A C 1
ATOM 2189 O O . SER A 1 273 ? 21.184 3.727 -1.653 1.00 95.88 273 SER A O 1
ATOM 2191 N N . ILE A 1 274 ? 20.269 4.927 0.011 1.00 96.50 274 ILE A N 1
ATOM 2192 C CA . ILE A 1 274 ? 20.580 3.997 1.103 1.00 96.50 274 ILE A CA 1
ATOM 2193 C C . ILE A 1 274 ? 19.267 3.407 1.621 1.00 96.50 274 ILE A C 1
ATOM 2195 O O . ILE A 1 274 ? 18.466 4.098 2.257 1.00 96.50 274 ILE A O 1
ATOM 2199 N N . PHE A 1 275 ? 19.046 2.114 1.380 1.00 95.94 275 PHE A N 1
ATOM 2200 C CA . PHE A 1 275 ? 17.856 1.392 1.838 1.00 95.94 275 PHE A CA 1
ATOM 2201 C C . PHE A 1 275 ? 18.179 0.557 3.082 1.00 95.94 275 PHE A C 1
ATOM 2203 O O . PHE A 1 275 ? 18.878 -0.447 2.999 1.00 95.94 275 PHE A O 1
ATOM 2210 N N . LEU A 1 276 ? 17.632 0.943 4.238 1.00 95.06 276 LEU A N 1
ATOM 2211 C CA . LEU A 1 276 ? 17.834 0.222 5.505 1.00 95.06 276 LEU A CA 1
ATOM 2212 C C . LEU A 1 276 ? 16.737 -0.817 5.764 1.00 95.06 276 LEU A C 1
ATOM 2214 O O . LEU A 1 276 ? 16.944 -1.835 6.418 1.00 95.06 276 LEU A O 1
ATOM 2218 N N . GLY A 1 277 ? 15.521 -0.549 5.288 1.00 92.00 277 GLY A N 1
ATOM 2219 C CA . GLY A 1 277 ? 14.392 -1.454 5.447 1.00 92.00 277 GLY A CA 1
ATOM 2220 C C . GLY A 1 277 ? 13.058 -0.796 5.121 1.00 92.00 277 GLY A C 1
ATOM 2221 O O . GLY A 1 277 ? 12.977 0.307 4.583 1.00 92.00 277 GLY A O 1
ATOM 2222 N N . LYS A 1 278 ? 11.960 -1.474 5.474 1.00 90.06 278 LYS A N 1
ATOM 2223 C CA . LYS A 1 278 ? 10.604 -0.991 5.169 1.00 90.06 278 LYS A CA 1
ATOM 2224 C C . LYS A 1 278 ? 10.358 0.392 5.785 1.00 90.06 278 LYS A C 1
ATOM 2226 O O . LYS A 1 278 ? 10.232 0.513 7.007 1.00 90.06 278 LYS A O 1
ATOM 2231 N N . LYS A 1 279 ? 10.151 1.389 4.920 1.00 92.62 279 LYS A N 1
ATOM 2232 C CA . LYS A 1 279 ? 9.881 2.803 5.245 1.00 92.62 279 LYS A CA 1
ATOM 2233 C C . LYS A 1 279 ? 11.053 3.513 5.929 1.00 92.62 279 LYS A C 1
ATOM 2235 O O . LYS A 1 279 ? 10.826 4.473 6.666 1.00 92.62 279 LYS A O 1
ATOM 2240 N N . SER A 1 280 ? 12.263 3.005 5.702 1.00 95.12 280 SER A N 1
ATOM 2241 C CA . SER A 1 280 ? 13.515 3.542 6.224 1.00 95.12 280 SER A CA 1
ATOM 2242 C C . SER A 1 280 ? 14.554 3.602 5.101 1.00 95.12 280 SER A C 1
ATOM 2244 O O . SER A 1 280 ? 15.204 2.594 4.824 1.00 95.12 280 SER A O 1
ATOM 2246 N N . TYR A 1 281 ? 14.661 4.748 4.433 1.00 95.44 281 TYR A N 1
ATOM 2247 C CA . TYR A 1 281 ? 15.587 4.996 3.328 1.00 95.44 281 TYR A CA 1
ATOM 2248 C C . TYR A 1 281 ? 15.962 6.481 3.209 1.00 95.44 281 TYR A C 1
ATOM 2250 O O . TYR A 1 281 ? 15.232 7.362 3.680 1.00 95.44 281 TYR A O 1
ATOM 2258 N N . LEU A 1 282 ? 17.109 6.734 2.587 1.00 96.12 282 LEU A N 1
ATOM 2259 C CA . LEU A 1 282 ? 17.615 8.061 2.258 1.00 96.12 282 LEU A CA 1
ATOM 2260 C C . LEU A 1 282 ? 17.952 8.108 0.773 1.00 96.12 282 LEU A C 1
ATOM 2262 O O . LEU A 1 282 ? 18.618 7.203 0.284 1.00 96.12 282 LEU A O 1
ATOM 2266 N N . ASP A 1 283 ? 17.525 9.165 0.090 1.00 95.62 283 ASP A N 1
ATOM 2267 C CA . ASP A 1 283 ? 17.917 9.445 -1.290 1.00 95.62 283 ASP A CA 1
ATOM 2268 C C . ASP A 1 283 ? 18.707 10.756 -1.344 1.00 95.62 283 ASP A C 1
ATOM 2270 O O . ASP A 1 283 ? 18.261 11.782 -0.820 1.00 95.62 283 ASP A O 1
ATOM 2274 N N . VAL A 1 284 ? 19.873 10.724 -1.985 1.00 95.25 284 VAL A N 1
ATOM 2275 C CA . VAL A 1 284 ? 20.659 11.909 -2.328 1.00 95.25 284 VAL A CA 1
ATOM 2276 C C . VAL A 1 284 ? 20.168 12.402 -3.681 1.00 95.25 284 VAL A C 1
ATOM 2278 O O . VAL A 1 284 ? 20.389 11.760 -4.708 1.00 95.25 284 VAL A O 1
ATOM 2281 N N . LEU A 1 285 ? 19.464 13.528 -3.668 1.00 94.94 285 LEU A N 1
ATOM 2282 C CA . LEU A 1 285 ? 18.820 14.099 -4.840 1.00 94.94 285 LEU A CA 1
ATOM 2283 C C . LEU A 1 285 ? 19.768 15.008 -5.616 1.00 94.94 285 LEU A C 1
ATOM 2285 O O . LEU A 1 285 ? 20.604 15.709 -5.039 1.00 94.94 285 LEU A O 1
ATOM 2289 N N . ASP A 1 286 ? 19.565 15.008 -6.923 1.00 92.12 286 ASP A N 1
ATOM 2290 C CA . ASP A 1 286 ? 20.170 15.913 -7.886 1.00 92.12 286 ASP A CA 1
ATOM 2291 C C . ASP A 1 286 ? 19.139 16.263 -8.969 1.00 92.12 286 ASP A C 1
ATOM 2293 O O . ASP A 1 286 ? 18.024 15.720 -8.981 1.00 92.12 286 ASP A O 1
ATOM 2297 N N . CYS A 1 287 ? 19.483 17.165 -9.883 1.00 91.75 287 CYS A N 1
ATOM 2298 C CA . CYS A 1 287 ? 18.619 17.450 -11.019 1.00 91.75 287 CYS A CA 1
ATOM 2299 C C . CYS A 1 287 ? 19.361 17.742 -12.318 1.00 91.75 287 CYS A C 1
ATOM 2301 O O . CYS A 1 287 ? 20.436 18.338 -12.348 1.00 91.75 287 CYS A O 1
ATOM 2303 N N . ASP A 1 288 ? 18.703 17.394 -13.419 1.00 87.44 288 ASP A N 1
ATOM 2304 C CA . ASP A 1 288 ? 19.149 17.769 -14.750 1.00 87.44 288 ASP A CA 1
ATOM 2305 C C . ASP A 1 288 ? 18.915 19.271 -14.935 1.00 87.44 288 ASP A C 1
ATOM 2307 O O . ASP A 1 288 ? 17.769 19.701 -14.966 1.00 87.44 288 ASP A O 1
ATOM 2311 N N . GLY A 1 289 ? 19.971 20.073 -15.086 1.00 85.56 289 GLY A N 1
ATOM 2312 C CA . GLY A 1 289 ? 19.868 21.468 -15.550 1.00 85.56 289 GLY A CA 1
ATOM 2313 C C . GLY A 1 289 ? 20.446 22.530 -14.615 1.00 85.56 289 GLY A C 1
ATOM 2314 O O . GLY A 1 289 ? 20.727 23.642 -15.066 1.00 85.56 289 GLY A O 1
ATOM 2315 N N . ASN A 1 290 ? 20.708 22.192 -13.354 1.00 88.94 290 ASN A N 1
ATOM 2316 C CA . ASN A 1 290 ? 21.558 22.967 -12.452 1.00 88.94 290 ASN A CA 1
ATOM 2317 C C . ASN A 1 290 ? 22.068 22.097 -11.299 1.00 88.94 290 ASN A C 1
ATOM 2319 O O . ASN A 1 290 ? 21.522 21.037 -11.028 1.00 88.94 290 ASN A O 1
ATOM 2323 N N . ASP A 1 291 ? 23.090 22.586 -10.598 1.00 84.56 291 ASP A N 1
ATOM 2324 C CA . ASP A 1 291 ? 23.556 21.970 -9.357 1.00 84.56 291 ASP A CA 1
ATOM 2325 C C . ASP A 1 291 ? 22.632 22.397 -8.205 1.00 84.56 291 ASP A C 1
ATOM 2327 O O . ASP A 1 291 ? 22.590 23.573 -7.821 1.00 84.56 291 ASP A O 1
ATOM 2331 N N . ALA A 1 292 ? 21.833 21.454 -7.710 1.00 82.94 292 ALA A N 1
ATOM 2332 C CA . ALA A 1 292 ? 20.930 21.643 -6.582 1.00 82.94 292 ALA A CA 1
ATOM 2333 C C . ALA A 1 292 ? 20.898 20.361 -5.733 1.00 82.94 292 ALA A C 1
ATOM 2335 O O . ALA A 1 292 ? 20.016 19.523 -5.908 1.00 82.94 292 ALA A O 1
ATOM 2336 N N . PRO A 1 293 ? 21.842 20.170 -4.798 1.00 86.31 293 PRO A N 1
ATOM 2337 C CA . PRO A 1 293 ? 21.843 18.983 -3.960 1.00 86.31 293 PRO A CA 1
ATOM 2338 C C . PRO A 1 293 ? 20.719 19.049 -2.922 1.00 86.31 293 PRO A C 1
ATOM 2340 O O . PRO A 1 293 ? 20.464 20.089 -2.309 1.00 86.31 293 PRO A O 1
ATOM 2343 N N . GLY A 1 294 ? 20.076 17.913 -2.674 1.00 91.75 294 GLY A N 1
ATOM 2344 C CA . GLY A 1 294 ? 19.085 17.775 -1.612 1.00 91.75 294 GLY A CA 1
ATOM 2345 C C . GLY A 1 294 ? 19.032 16.361 -1.059 1.00 91.75 294 GLY A C 1
ATOM 2346 O O . GLY A 1 294 ? 19.603 15.436 -1.628 1.00 91.75 294 GLY A O 1
ATOM 2347 N N . LEU A 1 295 ? 18.338 16.187 0.062 1.00 93.50 295 LEU A N 1
ATOM 2348 C CA . LEU A 1 295 ? 18.126 14.878 0.672 1.00 93.50 295 LEU A CA 1
ATOM 2349 C C . LEU A 1 295 ? 16.632 14.588 0.781 1.00 93.50 295 LEU A C 1
ATOM 2351 O O . LEU A 1 295 ? 15.865 15.405 1.295 1.00 93.50 295 LEU A O 1
ATOM 2355 N N . HIS A 1 296 ? 16.225 13.392 0.364 1.00 93.69 296 HIS A N 1
ATOM 2356 C CA . HIS A 1 296 ? 14.920 12.838 0.695 1.00 93.69 296 HIS A CA 1
ATOM 2357 C C . HIS A 1 296 ? 15.073 11.849 1.851 1.00 93.69 296 HIS A C 1
ATOM 2359 O O . HIS A 1 296 ? 15.640 10.772 1.692 1.00 93.69 296 HIS A O 1
ATOM 2365 N N . ILE A 1 297 ? 14.571 12.210 3.034 1.00 94.31 297 ILE A N 1
ATOM 2366 C CA . ILE A 1 297 ? 14.795 11.438 4.264 1.00 94.31 297 ILE A CA 1
ATOM 2367 C C . ILE A 1 297 ? 13.499 10.767 4.720 1.00 94.31 297 ILE A C 1
ATOM 2369 O O . ILE A 1 297 ? 12.513 11.440 5.050 1.00 94.31 297 ILE A O 1
ATOM 2373 N N . ARG A 1 298 ? 13.516 9.436 4.852 1.00 93.69 298 ARG A N 1
ATOM 2374 C CA . ARG A 1 298 ? 12.399 8.646 5.384 1.00 93.69 298 ARG A CA 1
ATOM 2375 C C . ARG A 1 298 ? 12.890 7.666 6.431 1.00 93.69 298 ARG A C 1
ATOM 2377 O O . ARG A 1 298 ? 13.414 6.632 6.070 1.00 93.69 298 ARG A O 1
ATOM 2384 N N . MET A 1 299 ? 12.636 7.919 7.717 1.00 94.00 299 MET A N 1
ATOM 2385 C CA . MET A 1 299 ? 12.930 6.950 8.782 1.00 94.00 299 MET A CA 1
ATOM 2386 C C . MET A 1 299 ? 11.675 6.596 9.572 1.00 94.00 299 MET A C 1
ATOM 2388 O O . MET A 1 299 ? 11.055 7.443 10.223 1.00 94.00 299 MET A O 1
ATOM 2392 N N . LYS A 1 300 ? 11.281 5.319 9.558 1.00 92.81 300 LYS A N 1
ATOM 2393 C CA . LYS A 1 300 ? 10.071 4.897 10.262 1.00 92.81 300 LYS A CA 1
ATOM 2394 C C . LYS A 1 300 ? 10.226 5.072 11.770 1.00 92.81 300 LYS A C 1
ATOM 2396 O O . LYS A 1 300 ? 10.884 4.295 12.453 1.00 92.81 300 LYS A O 1
ATOM 2401 N N . GLY A 1 301 ? 9.484 6.035 12.305 1.00 91.62 301 GLY A N 1
ATOM 2402 C CA . GLY A 1 301 ? 9.378 6.251 13.742 1.00 91.62 301 GLY A CA 1
ATOM 2403 C C . GLY A 1 301 ? 10.442 7.170 14.336 1.00 91.62 301 GLY A C 1
ATOM 2404 O O . GLY A 1 301 ? 10.408 7.346 15.553 1.00 91.62 301 GLY A O 1
ATOM 2405 N N . ILE A 1 302 ? 11.313 7.764 13.520 1.00 94.38 302 ILE A N 1
ATOM 2406 C CA . ILE A 1 302 ? 12.206 8.858 13.911 1.00 94.38 302 ILE A CA 1
ATOM 2407 C C . ILE A 1 302 ? 11.799 10.087 13.084 1.00 94.38 302 ILE A C 1
ATOM 2409 O O . ILE A 1 302 ? 11.752 9.994 11.858 1.00 94.38 302 ILE A O 1
ATOM 2413 N N . PRO A 1 303 ? 11.412 11.215 13.704 1.00 92.44 303 PRO A N 1
ATOM 2414 C CA . PRO A 1 303 ? 11.134 12.442 12.965 1.00 92.44 303 PRO A CA 1
ATOM 2415 C C . PRO A 1 303 ? 12.376 12.916 12.202 1.00 92.44 303 PRO A C 1
ATOM 2417 O O . PRO A 1 303 ? 13.441 13.027 12.801 1.00 92.44 303 PRO A O 1
ATOM 2420 N N . SER A 1 304 ? 12.227 13.264 10.919 1.00 90.81 304 SER A N 1
ATOM 2421 C CA . SER A 1 304 ? 13.361 13.646 10.061 1.00 90.81 304 SER A CA 1
ATOM 2422 C C . SER A 1 304 ? 14.179 14.818 10.615 1.00 90.81 304 SER A C 1
ATOM 2424 O O . SER A 1 304 ? 15.390 14.823 10.472 1.00 90.81 304 SER A O 1
ATOM 2426 N N . LYS A 1 305 ? 13.543 15.749 11.339 1.00 92.19 305 LYS A N 1
ATOM 2427 C CA . LYS A 1 305 ? 14.218 16.888 11.987 1.00 92.19 305 LYS A CA 1
ATOM 2428 C C . LYS A 1 305 ? 15.284 16.500 13.020 1.00 92.19 305 LYS A C 1
ATOM 2430 O O . LYS A 1 305 ? 16.144 17.316 13.300 1.00 92.19 305 LYS A O 1
ATOM 2435 N N . LEU A 1 306 ? 15.222 15.299 13.610 1.00 92.00 306 LEU A N 1
ATOM 2436 C CA . LEU A 1 306 ? 16.247 14.841 14.567 1.00 92.00 306 LEU A CA 1
ATOM 2437 C C . LEU A 1 306 ? 17.526 14.355 13.890 1.00 92.00 306 LEU A C 1
ATOM 2439 O O . LEU A 1 306 ? 18.520 14.134 14.568 1.00 92.00 306 LEU A O 1
ATOM 2443 N N . ILE A 1 307 ? 17.472 14.108 12.584 1.00 92.56 307 ILE A N 1
ATOM 2444 C CA . ILE A 1 307 ? 18.575 13.525 11.820 1.00 92.56 307 ILE A CA 1
ATOM 2445 C C . ILE A 1 307 ? 18.964 14.400 10.633 1.00 92.56 307 ILE A C 1
ATOM 2447 O O . ILE A 1 307 ? 19.821 14.011 9.864 1.00 92.56 307 ILE A O 1
ATOM 2451 N N . GLU A 1 308 ? 18.329 15.558 10.454 1.00 88.75 308 GLU A N 1
ATOM 2452 C CA . GLU A 1 308 ? 18.467 16.395 9.258 1.00 88.75 308 GLU A CA 1
ATOM 2453 C C . GLU A 1 308 ? 19.892 16.934 9.078 1.00 88.75 308 GLU A C 1
ATOM 2455 O O . GLU A 1 308 ? 20.382 16.977 7.955 1.00 88.75 308 GLU A O 1
ATOM 2460 N N . GLU A 1 309 ? 20.570 17.277 10.177 1.00 88.75 309 GLU A N 1
ATOM 2461 C CA . GLU A 1 309 ? 21.920 17.859 10.149 1.00 88.75 309 GLU A CA 1
ATOM 2462 C C . GLU A 1 309 ? 23.003 16.868 9.697 1.00 88.75 309 GLU A C 1
ATOM 2464 O O . GLU A 1 309 ? 23.965 17.277 9.054 1.00 88.75 309 GLU A O 1
ATOM 2469 N N . ASP A 1 310 ? 22.839 15.576 10.001 1.00 92.62 310 ASP A N 1
ATOM 2470 C CA . ASP A 1 310 ? 23.841 14.534 9.727 1.00 92.62 310 ASP A CA 1
ATOM 2471 C C . ASP A 1 310 ? 23.211 13.268 9.124 1.00 92.62 310 ASP A C 1
ATOM 2473 O O . ASP A 1 310 ? 23.579 12.128 9.425 1.00 92.62 310 ASP A O 1
ATOM 2477 N N . ALA A 1 311 ? 22.189 13.469 8.288 1.00 95.00 311 ALA A N 1
ATOM 2478 C CA . ALA A 1 311 ? 21.347 12.386 7.792 1.00 95.00 311 ALA A CA 1
ATOM 2479 C C . ALA A 1 311 ? 22.160 11.339 7.031 1.00 95.00 311 ALA A C 1
ATOM 2481 O O . ALA A 1 311 ? 21.981 10.147 7.252 1.00 95.00 311 ALA A O 1
ATOM 2482 N N . TYR A 1 312 ? 23.068 11.768 6.156 1.00 95.81 312 TYR A N 1
ATOM 2483 C CA . TYR A 1 312 ? 23.844 10.847 5.331 1.00 95.81 312 TYR A CA 1
ATOM 2484 C C . TYR A 1 312 ? 24.698 9.892 6.180 1.00 95.81 312 TYR A C 1
ATOM 2486 O O . TYR A 1 312 ? 24.553 8.677 6.048 1.00 95.81 312 TYR A O 1
ATOM 2494 N N . ASN A 1 313 ? 25.504 10.418 7.111 1.00 96.06 313 ASN A N 1
ATOM 2495 C CA . ASN A 1 313 ? 26.345 9.584 7.977 1.00 96.06 313 ASN A CA 1
ATOM 2496 C C . ASN A 1 313 ? 25.495 8.721 8.915 1.00 96.06 313 ASN A C 1
ATOM 2498 O O . ASN A 1 313 ? 25.741 7.527 9.029 1.00 96.06 313 ASN A O 1
ATOM 2502 N N . THR A 1 314 ? 24.410 9.275 9.470 1.00 95.56 314 THR A N 1
ATOM 2503 C CA . THR A 1 314 ? 23.450 8.508 10.282 1.00 95.56 314 THR A CA 1
ATOM 2504 C C . THR A 1 314 ? 22.931 7.272 9.535 1.00 95.56 314 THR A C 1
ATOM 2506 O O . THR A 1 314 ? 22.834 6.188 10.108 1.00 95.56 314 THR A O 1
ATOM 2509 N N . TYR A 1 315 ? 22.568 7.410 8.255 1.00 96.50 315 TYR A N 1
ATOM 2510 C CA . TYR A 1 315 ? 22.109 6.273 7.453 1.00 96.50 315 TYR A CA 1
ATOM 2511 C C . TYR A 1 315 ? 23.243 5.318 7.095 1.00 96.50 315 TYR A C 1
ATOM 2513 O O . TYR A 1 315 ? 23.013 4.111 7.099 1.00 96.50 315 TYR A O 1
ATOM 2521 N N . LEU A 1 316 ? 24.438 5.831 6.809 1.00 96.31 316 LEU A N 1
ATOM 2522 C CA . LEU A 1 316 ? 25.605 5.014 6.493 1.00 96.31 316 LEU A CA 1
ATOM 2523 C C . LEU A 1 316 ? 26.026 4.141 7.686 1.00 96.31 316 LEU A C 1
ATOM 2525 O O . LEU A 1 316 ? 26.228 2.941 7.522 1.00 96.31 316 LEU A O 1
ATOM 2529 N N . ASP A 1 317 ? 26.071 4.702 8.893 1.00 96.00 317 ASP A N 1
ATOM 2530 C CA . ASP A 1 317 ? 26.397 3.969 10.120 1.00 96.00 317 ASP A CA 1
ATOM 2531 C C . ASP A 1 317 ? 25.358 2.873 10.395 1.00 96.00 317 ASP A C 1
ATOM 2533 O O . ASP A 1 317 ? 25.696 1.711 10.635 1.00 96.00 317 ASP A O 1
ATOM 2537 N N . LEU A 1 318 ? 24.067 3.207 10.271 1.00 95.94 318 LEU A N 1
ATOM 2538 C CA . LEU A 1 318 ? 22.976 2.237 10.399 1.00 95.94 318 LEU A CA 1
ATOM 2539 C C . LEU A 1 318 ? 23.033 1.141 9.324 1.00 95.94 318 LEU A C 1
ATOM 2541 O O . LEU A 1 318 ? 22.706 -0.008 9.618 1.00 95.94 318 LEU A O 1
ATOM 2545 N N . TYR A 1 319 ? 23.432 1.480 8.095 1.00 95.50 319 TYR A N 1
ATOM 2546 C CA . TYR A 1 319 ? 23.623 0.521 7.003 1.00 95.50 319 TYR A CA 1
ATOM 2547 C C . TYR A 1 319 ? 24.785 -0.434 7.295 1.00 95.50 319 TYR A C 1
ATOM 2549 O O . TYR A 1 319 ? 24.688 -1.630 7.032 1.00 95.50 319 TYR A O 1
ATOM 2557 N N . ASN A 1 320 ? 25.847 0.072 7.925 1.00 95.31 320 ASN A N 1
ATOM 2558 C CA . ASN A 1 320 ? 27.005 -0.709 8.362 1.00 95.31 320 ASN A CA 1
ATOM 2559 C C . ASN A 1 320 ? 26.747 -1.536 9.640 1.00 95.31 320 ASN A C 1
ATOM 2561 O O . ASN A 1 320 ? 27.662 -2.175 10.162 1.00 95.31 320 ASN A O 1
ATOM 2565 N N . GLY A 1 321 ? 25.504 -1.564 10.131 1.00 94.38 321 GLY A N 1
ATOM 2566 C CA . GLY A 1 321 ? 25.076 -2.390 11.260 1.00 94.38 321 GLY A CA 1
ATOM 2567 C C . GLY A 1 321 ? 25.219 -1.720 12.626 1.00 94.38 321 GLY A C 1
ATOM 2568 O O . GLY A 1 321 ? 25.023 -2.375 13.656 1.00 94.38 321 GLY A O 1
ATOM 2569 N N . GLU A 1 322 ? 25.536 -0.425 12.673 1.00 95.69 322 GLU A N 1
ATOM 2570 C CA . GLU A 1 322 ? 25.562 0.301 13.935 1.00 95.69 322 GLU A CA 1
ATOM 2571 C C . GLU A 1 322 ? 24.154 0.484 14.511 1.00 95.69 322 GLU A C 1
ATOM 2573 O O . GLU A 1 322 ? 23.128 0.438 13.827 1.00 95.69 322 GLU A O 1
ATOM 2578 N N . SER A 1 323 ? 24.092 0.687 15.827 1.00 95.00 323 SER A N 1
ATOM 2579 C CA . SER A 1 323 ? 22.843 0.975 16.517 1.00 95.00 323 SER A CA 1
ATOM 2580 C C . SER A 1 323 ? 22.901 2.348 17.154 1.00 95.00 323 SER A C 1
ATOM 2582 O O . SER A 1 323 ? 23.766 2.622 17.982 1.00 95.00 323 SER A O 1
ATOM 2584 N N . MET A 1 324 ? 21.915 3.175 16.830 1.00 94.75 324 MET A N 1
ATOM 2585 C CA . MET A 1 324 ? 21.828 4.555 17.292 1.00 94.75 324 MET A CA 1
ATOM 2586 C C . MET A 1 324 ? 20.611 4.769 18.186 1.00 94.75 324 MET A C 1
ATOM 2588 O O . MET A 1 324 ? 19.617 4.043 18.107 1.00 94.75 324 MET A O 1
ATOM 2592 N N . SER A 1 325 ? 20.687 5.763 19.068 1.00 94.75 325 SER A N 1
ATOM 2593 C CA . SER A 1 325 ? 19.593 6.146 19.962 1.00 94.75 325 SER A CA 1
ATOM 2594 C C . SER A 1 325 ? 19.230 7.607 19.755 1.00 94.75 325 SER A C 1
ATOM 2596 O O . SER A 1 325 ? 20.089 8.472 19.855 1.00 94.75 325 SER A O 1
ATOM 2598 N N . PHE A 1 326 ? 17.948 7.872 19.520 1.00 93.69 326 PHE A N 1
ATOM 2599 C CA . PHE A 1 326 ? 17.423 9.214 19.276 1.00 93.69 326 PHE A CA 1
ATOM 2600 C C . PHE A 1 326 ? 16.492 9.616 20.414 1.00 93.69 326 PHE A C 1
ATOM 2602 O O . PHE A 1 326 ? 15.582 8.848 20.746 1.00 93.69 326 PHE A O 1
ATOM 2609 N N . ASP A 1 327 ? 16.675 10.801 21.000 1.00 92.94 327 ASP A N 1
ATOM 2610 C CA . ASP A 1 327 ? 15.703 11.338 21.951 1.00 92.94 327 ASP A CA 1
ATOM 2611 C C . ASP A 1 327 ? 14.537 11.999 21.212 1.00 92.94 327 ASP A C 1
ATOM 2613 O O . ASP A 1 327 ? 14.620 13.100 20.679 1.00 92.94 327 ASP A O 1
ATOM 2617 N N . LEU A 1 328 ? 13.397 11.314 21.199 1.00 93.56 328 LEU A N 1
ATOM 2618 C CA . LEU A 1 328 ? 12.190 11.823 20.567 1.00 93.56 328 LEU A CA 1
ATOM 2619 C C . LEU A 1 328 ? 11.500 12.893 21.423 1.00 93.56 328 LEU A C 1
ATOM 2621 O O . LEU A 1 328 ? 10.532 13.494 20.954 1.00 93.56 328 LEU A O 1
ATOM 2625 N N . SER A 1 329 ? 11.925 13.117 22.672 1.00 91.00 329 SER A N 1
ATOM 2626 C CA . SER A 1 329 ? 11.279 14.070 23.581 1.00 91.00 329 SER A CA 1
ATOM 2627 C C . SER A 1 329 ? 11.357 15.519 23.082 1.00 91.00 329 SER A C 1
ATOM 2629 O O . SER A 1 329 ? 10.430 16.290 23.338 1.00 91.00 329 SER A O 1
ATOM 2631 N N . GLU A 1 330 ? 12.375 15.851 22.283 1.00 86.62 330 GLU A N 1
ATOM 2632 C CA . GLU A 1 330 ? 12.601 17.178 21.694 1.00 86.62 330 GLU A CA 1
ATOM 2633 C C . GLU A 1 330 ? 11.464 17.618 20.761 1.00 86.62 330 GLU A C 1
ATOM 2635 O O . GLU A 1 330 ? 11.068 18.783 20.744 1.00 86.62 330 GLU A O 1
ATOM 2640 N N . LEU A 1 331 ? 10.880 16.667 20.026 1.00 89.88 331 LEU A N 1
ATOM 2641 C CA . LEU A 1 331 ? 9.809 16.924 19.054 1.00 89.88 331 LEU A CA 1
ATOM 2642 C C . LEU A 1 331 ? 8.466 16.305 19.456 1.00 89.88 331 LEU A C 1
ATOM 2644 O O . LEU A 1 331 ? 7.412 16.739 18.997 1.00 89.88 331 LEU A O 1
ATOM 2648 N N . CYS A 1 332 ? 8.486 15.286 20.315 1.00 88.12 332 CYS A N 1
ATOM 2649 C CA . CYS A 1 332 ? 7.317 14.555 20.800 1.00 88.12 332 CYS A CA 1
ATOM 2650 C C . CYS A 1 332 ? 7.200 14.669 22.326 1.00 88.12 332 CYS A C 1
ATOM 2652 O O . CYS A 1 332 ? 7.092 13.664 23.034 1.00 88.12 332 CYS A O 1
ATOM 2654 N N . SER A 1 333 ? 7.195 15.902 22.830 1.00 88.38 333 SER A N 1
ATOM 2655 C CA . SER A 1 333 ? 7.247 16.220 24.264 1.00 88.38 333 SER A CA 1
ATOM 2656 C C . SER A 1 333 ? 5.944 15.970 25.031 1.00 88.38 333 SER A C 1
ATOM 2658 O O . SER A 1 333 ? 5.923 16.100 26.253 1.00 88.38 333 SER A O 1
ATOM 2660 N N . ILE A 1 334 ? 4.850 15.600 24.361 1.00 90.62 334 ILE A N 1
ATOM 2661 C CA . ILE A 1 334 ? 3.540 15.398 24.992 1.00 90.62 334 ILE A CA 1
ATOM 2662 C C . ILE A 1 334 ? 3.235 13.905 25.120 1.00 90.62 334 ILE A C 1
ATOM 2664 O O . ILE A 1 334 ? 3.277 13.147 24.149 1.00 90.62 334 ILE A O 1
ATOM 2668 N N . ASN A 1 335 ? 2.863 13.484 26.327 1.00 88.81 335 ASN A N 1
ATOM 2669 C CA . ASN A 1 335 ? 2.279 12.180 26.592 1.00 88.81 335 ASN A CA 1
ATOM 2670 C C . ASN A 1 335 ? 0.778 12.311 26.844 1.00 88.81 335 ASN A C 1
ATOM 2672 O O . ASN A 1 335 ? 0.365 13.061 27.725 1.00 88.81 335 ASN A O 1
ATOM 2676 N N . ILE A 1 336 ? -0.028 11.535 26.121 1.00 88.94 336 ILE A N 1
ATOM 2677 C CA . ILE A 1 336 ? -1.473 11.442 26.344 1.00 88.94 336 ILE A CA 1
ATOM 2678 C C . ILE A 1 336 ? -1.783 10.018 26.789 1.00 88.94 336 ILE A C 1
ATOM 2680 O O . ILE A 1 336 ? -1.657 9.071 26.010 1.00 88.94 336 ILE A O 1
ATOM 2684 N N . ASN A 1 337 ? -2.210 9.855 28.039 1.00 84.50 337 ASN A N 1
ATOM 2685 C CA . ASN A 1 337 ? -2.680 8.569 28.528 1.00 84.50 337 ASN A CA 1
ATOM 2686 C C . ASN A 1 337 ? -4.162 8.411 28.171 1.00 84.50 337 ASN A C 1
ATOM 2688 O O . ASN A 1 337 ? -5.039 9.007 28.788 1.00 84.50 337 ASN A O 1
ATOM 2692 N N . SER A 1 338 ? -4.457 7.580 27.173 1.00 77.38 338 SER A N 1
ATOM 2693 C CA . SER A 1 338 ? -5.822 7.367 26.678 1.00 77.38 338 SER A CA 1
ATOM 2694 C C . SER A 1 338 ? -6.743 6.618 27.651 1.00 77.38 338 SER A C 1
ATOM 2696 O O . SER A 1 338 ? -7.957 6.590 27.427 1.00 77.38 338 SER A O 1
ATOM 2698 N N . LYS A 1 339 ? -6.201 6.020 28.721 1.00 74.00 339 LYS A N 1
ATOM 2699 C CA . LYS A 1 339 ? -6.998 5.410 29.793 1.00 74.00 339 LYS A CA 1
ATOM 2700 C C . LYS A 1 339 ? -7.440 6.478 30.785 1.00 74.00 339 LYS A C 1
ATOM 2702 O O . LYS A 1 339 ? -8.632 6.683 30.955 1.00 74.00 339 LYS A O 1
ATOM 2707 N N . THR A 1 340 ? -6.487 7.198 31.371 1.00 77.81 340 THR A N 1
ATOM 2708 C CA . THR A 1 340 ? -6.750 8.219 32.402 1.00 77.81 340 THR A CA 1
ATOM 2709 C C . THR A 1 340 ? -7.181 9.569 31.833 1.00 77.81 340 THR A C 1
ATOM 2711 O O . THR A 1 340 ? -7.606 10.432 32.589 1.00 77.81 340 THR A O 1
ATOM 2714 N N . GLN A 1 341 ? -7.072 9.764 30.514 1.00 80.88 341 GLN A N 1
ATOM 2715 C CA . GLN A 1 341 ? -7.278 11.049 29.832 1.00 80.88 341 GLN A CA 1
ATOM 2716 C C . GLN A 1 341 ? -6.355 12.163 30.361 1.00 80.88 341 GLN A C 1
ATOM 2718 O O . GLN A 1 341 ? -6.659 13.345 30.229 1.00 80.88 341 GLN A O 1
ATOM 2723 N N . THR A 1 342 ? -5.212 11.796 30.950 1.00 84.19 342 THR A N 1
ATOM 2724 C CA . THR A 1 342 ? -4.238 12.758 31.474 1.00 84.19 342 THR A CA 1
ATOM 2725 C C . THR A 1 342 ? -3.205 13.119 30.416 1.00 84.19 342 THR A C 1
ATOM 2727 O O . THR A 1 342 ? -2.752 12.262 29.648 1.00 84.19 342 THR A O 1
ATOM 2730 N N . VAL A 1 343 ? -2.798 14.386 30.429 1.00 89.62 343 VAL A N 1
ATOM 2731 C CA . VAL A 1 343 ? -1.737 14.927 29.579 1.00 89.62 343 VAL A CA 1
ATOM 2732 C C . VAL A 1 343 ? -0.550 15.287 30.463 1.00 89.62 343 VAL A C 1
ATOM 2734 O O . VAL A 1 343 ? -0.717 15.959 31.477 1.00 89.62 343 VAL A O 1
ATOM 2737 N N . SER A 1 344 ? 0.644 14.832 30.098 1.00 90.94 344 SER A N 1
ATOM 2738 C CA . SER A 1 344 ? 1.881 15.171 30.805 1.00 90.94 344 SER A CA 1
ATOM 2739 C C . SER A 1 344 ? 3.015 15.457 29.826 1.00 90.94 344 SER A C 1
ATOM 2741 O O . SER A 1 344 ? 2.977 15.030 28.670 1.00 90.94 344 SER A O 1
ATOM 2743 N N . LYS A 1 345 ? 4.045 16.175 30.286 1.00 90.69 345 LYS A N 1
ATOM 2744 C CA . LYS A 1 345 ? 5.285 16.346 29.524 1.00 90.69 345 LYS A CA 1
ATOM 2745 C C . LYS A 1 345 ? 6.104 15.051 29.583 1.00 90.69 345 LYS A C 1
ATOM 2747 O O . LYS A 1 345 ? 6.242 14.460 30.653 1.00 90.69 345 LYS A O 1
ATOM 2752 N N . ARG A 1 346 ? 6.647 14.608 28.449 1.00 88.62 346 ARG A N 1
ATOM 2753 C CA . ARG A 1 346 ? 7.667 13.555 28.380 1.00 88.62 346 ARG A CA 1
ATOM 2754 C C . ARG A 1 346 ? 9.020 14.173 28.706 1.00 88.62 346 ARG A C 1
ATOM 2756 O O . ARG A 1 346 ? 9.435 15.108 28.033 1.00 88.62 346 ARG A O 1
ATOM 2763 N N . SER A 1 347 ? 9.671 13.664 29.746 1.00 85.19 347 SER A N 1
ATOM 2764 C CA . SER A 1 347 ? 11.033 14.053 30.135 1.00 85.19 347 SER A CA 1
ATOM 2765 C C . SER A 1 347 ? 12.112 13.159 29.524 1.00 85.19 347 SER A C 1
ATOM 2767 O O . SER A 1 347 ? 13.257 13.572 29.449 1.00 85.19 347 SER A O 1
ATOM 2769 N N . ASN A 1 348 ? 11.755 11.943 29.111 1.00 86.69 348 ASN A N 1
ATOM 2770 C CA . ASN A 1 348 ? 12.636 11.013 28.419 1.00 86.69 348 ASN A CA 1
ATOM 2771 C C . ASN A 1 348 ? 11.789 10.211 27.427 1.00 86.69 348 ASN A C 1
ATOM 2773 O O . ASN A 1 348 ? 10.772 9.622 27.816 1.00 86.69 348 ASN A O 1
ATOM 2777 N N . PHE A 1 349 ? 12.167 10.224 26.149 1.00 92.12 349 PHE A N 1
ATOM 2778 C CA . PHE A 1 349 ? 11.539 9.380 25.144 1.00 92.12 349 PHE A CA 1
ATOM 2779 C C . PHE A 1 349 ? 12.547 8.932 24.085 1.00 92.12 349 PHE A C 1
ATOM 2781 O O . PHE A 1 349 ? 12.413 9.231 22.902 1.00 92.12 349 PHE A O 1
ATOM 2788 N N . THR A 1 350 ? 13.548 8.169 24.511 1.00 92.94 350 THR A N 1
ATOM 2789 C CA . THR A 1 350 ? 14.555 7.629 23.598 1.00 92.94 350 THR A CA 1
ATOM 2790 C C . THR A 1 350 ? 14.042 6.431 22.798 1.00 92.94 350 THR A C 1
ATOM 2792 O O . THR A 1 350 ? 13.377 5.534 23.326 1.00 92.94 350 THR A O 1
ATOM 2795 N N . ARG A 1 351 ? 14.397 6.377 21.513 1.00 93.62 351 ARG A N 1
ATOM 2796 C CA . ARG A 1 351 ? 14.225 5.202 20.657 1.00 93.62 351 ARG A CA 1
ATOM 2797 C C . ARG A 1 351 ? 15.578 4.743 20.135 1.00 93.62 351 ARG A C 1
ATOM 2799 O O . ARG A 1 351 ? 16.258 5.496 19.448 1.00 93.62 351 ARG A O 1
ATOM 2806 N N . ARG A 1 352 ? 15.918 3.487 20.424 1.00 94.44 352 ARG A N 1
ATOM 2807 C CA . ARG A 1 352 ? 17.060 2.798 19.823 1.00 94.44 352 ARG A CA 1
ATOM 2808 C C . ARG A 1 352 ? 16.64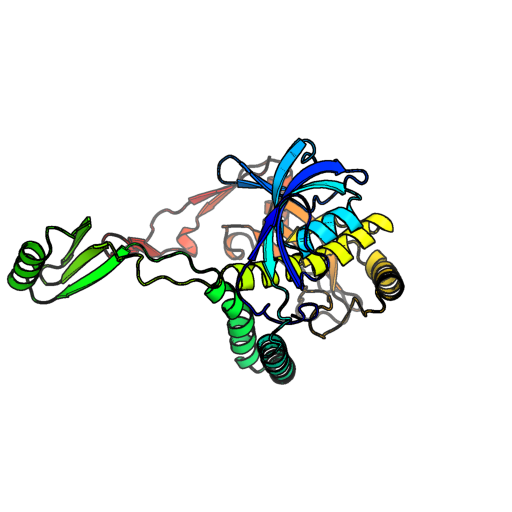6 2.171 18.494 1.00 94.44 352 ARG A C 1
ATOM 2810 O O . ARG A 1 352 ? 15.583 1.554 18.415 1.00 94.44 352 ARG A O 1
ATOM 2817 N N . VAL A 1 353 ? 17.473 2.348 17.474 1.00 94.00 353 VAL A N 1
ATOM 2818 C CA . VAL A 1 353 ? 17.285 1.840 16.114 1.00 94.00 353 VAL A CA 1
ATOM 2819 C C . VAL A 1 353 ? 18.515 1.021 15.723 1.00 94.00 353 VAL A C 1
ATOM 2821 O O . VAL A 1 353 ? 19.633 1.328 16.135 1.00 94.00 353 VAL A O 1
ATOM 2824 N N . SER A 1 354 ? 18.290 -0.052 14.976 1.00 93.19 354 SER A N 1
ATOM 2825 C CA . SER A 1 354 ? 19.316 -0.897 14.367 1.00 93.19 354 SER A CA 1
ATOM 2826 C C . SER A 1 354 ? 18.689 -1.632 13.190 1.00 93.19 354 SER A C 1
ATOM 2828 O O . SER A 1 354 ? 17.522 -2.035 13.277 1.00 93.19 354 SER A O 1
ATOM 2830 N N . PHE A 1 355 ? 19.463 -1.843 12.137 1.00 88.56 355 PHE A N 1
ATOM 2831 C CA . PHE A 1 355 ? 19.091 -2.665 10.993 1.00 88.56 355 PHE A CA 1
ATOM 2832 C C . PHE A 1 355 ? 20.120 -3.800 10.916 1.00 88.56 355 PHE A C 1
ATOM 2834 O O . PHE A 1 355 ? 21.307 -3.558 11.112 1.00 88.56 355 PHE A O 1
ATOM 2841 N N . MET A 1 356 ? 19.642 -5.041 10.801 1.00 63.69 356 MET A N 1
ATOM 2842 C CA . MET A 1 356 ? 20.464 -6.256 10.715 1.00 63.69 356 MET A CA 1
ATOM 2843 C C . MET A 1 356 ? 20.251 -6.911 9.365 1.00 63.69 356 MET A C 1
ATOM 2845 O O . MET A 1 356 ? 19.074 -6.902 8.923 1.00 63.69 356 MET A O 1
#